Protein AF-A0A7S3I7F3-F1 (afdb_monomer)

Radius of gyration: 20.35 Å; Cα contacts (8 Å, |Δi|>4): 200; chains: 1; bounding box: 42×54×72 Å

Mean predicted aligned error: 8.27 Å

Foldseek 3Di:
DVCLVCLLVLLVVLLVCCLPPVCVLVSLVVLLVLQQDLSSLVSVLDVVSVLSLLVQLQDPPPVSNVSSLVSLCSNQVDDDVPSPVVLVSLLVCLVVLVVSLLVVLCVQQVVLVDDDDDDDDDPDDDDDPHGPVVSNLSSLVSLLSQCPDPDPSSVSSLLVLLADPVNLVSLVVQCVDPDPSSVVSSVSSVVSNVDPSYDPVSVVVCVVCVVVVCVSVVVVDPDPDPPPDPDD

pLDDT: mean 85.24, std 17.77, range [33.03, 98.19]

Secondary structure (DSSP, 8-state):
-HHHHHHHHHHHHHHHHTT-TTTHHHHHHHHHHHHHSHHHHGGG-SHHHHHHHHHHTT-S-HHHHHHHHHHHHHHHHS--TT-HHHHHHHHHHHHHHHHHHHHHHHHHHGGGG-------------S--S--HHHHHHHHHHHHHHHH--SHHHHHHHHHHTT-HHHHHHHHHHTTSS-HHHHHHHHHHHHGGGSTT--HHHHHHHHHTHHHHHHHHHTTS--PPPSTT---

Nearest PDB structures (foldseek):
  3sla-assembly5_E  TM=5.461E-01  e=3.812E-02  Homo sapiens
  1jdh-assembly1_A  TM=2.865E-01  e=9.832E-03  Homo sapiens
  3bct-assembly1_A  TM=2.767E-01  e=1.429E-02  Mus musculus
  3opb-assembly1_A  TM=4.607E-01  e=1.843E+00  Saccharomyces cerevisiae
  3opb-assembly1_B  TM=3.987E-01  e=1.678E+00  Saccharomyces cerevisiae

Organism: NCBI:txid182087

Structure (mmCIF, N/CA/C/O backbone):
data_AF-A0A7S3I7F3-F1
#
_entry.id   AF-A0A7S3I7F3-F1
#
loop_
_atom_site.group_PDB
_atom_site.id
_atom_site.type_symbol
_atom_site.label_atom_id
_atom_site.label_alt_id
_atom_site.label_comp_id
_atom_site.label_asym_id
_atom_site.label_entity_id
_atom_site.label_seq_id
_atom_site.pdbx_PDB_ins_code
_atom_site.Cartn_x
_atom_site.Cartn_y
_atom_site.Cartn_z
_atom_site.occupancy
_atom_site.B_iso_or_equiv
_atom_site.auth_seq_id
_atom_site.auth_comp_id
_atom_site.auth_asym_id
_atom_site.auth_atom_id
_atom_site.pdbx_PDB_model_num
ATOM 1 N N . MET A 1 1 ? 13.230 10.257 -26.733 1.00 52.16 1 MET A N 1
ATOM 2 C CA . MET A 1 1 ? 11.870 9.925 -27.216 1.00 52.16 1 MET A CA 1
ATOM 3 C C . MET A 1 1 ? 11.627 8.416 -27.199 1.00 52.16 1 MET A C 1
ATOM 5 O O . MET A 1 1 ? 10.740 8.001 -26.477 1.00 52.16 1 MET A O 1
ATOM 9 N N . VAL A 1 2 ? 12.496 7.595 -27.805 1.00 55.91 2 VAL A N 1
ATOM 10 C CA . VAL A 1 2 ? 12.373 6.114 -27.873 1.00 55.91 2 VAL A CA 1
ATOM 11 C C . VAL A 1 2 ? 12.127 5.398 -26.526 1.00 55.91 2 VAL A C 1
ATOM 13 O O . VAL A 1 2 ? 11.300 4.492 -26.455 1.00 55.91 2 VAL A O 1
ATOM 16 N N . VAL A 1 3 ? 12.794 5.820 -25.442 1.00 61.75 3 VAL A N 1
ATOM 17 C CA . VAL A 1 3 ? 12.651 5.189 -24.109 1.00 61.75 3 VAL A CA 1
ATOM 18 C C . VAL A 1 3 ? 11.285 5.469 -23.468 1.00 61.75 3 VAL A C 1
ATOM 20 O O . VAL A 1 3 ? 10.768 4.617 -22.757 1.00 61.75 3 VAL A O 1
ATOM 23 N N . ARG A 1 4 ? 10.653 6.620 -23.749 1.00 61.72 4 ARG A N 1
ATOM 24 C CA . ARG A 1 4 ? 9.302 6.920 -23.238 1.00 61.72 4 ARG A CA 1
ATOM 25 C C . ARG A 1 4 ? 8.239 6.069 -23.929 1.00 61.72 4 ARG A C 1
ATOM 27 O O . ARG A 1 4 ? 7.359 5.552 -23.255 1.00 61.72 4 ARG A O 1
ATOM 34 N N . ASP A 1 5 ? 8.357 5.889 -25.242 1.00 73.00 5 ASP A N 1
ATOM 35 C CA . ASP A 1 5 ? 7.358 5.155 -26.031 1.00 73.00 5 ASP A CA 1
ATOM 36 C C . ASP A 1 5 ? 7.438 3.639 -25.781 1.00 73.00 5 ASP A C 1
ATOM 38 O O . ASP A 1 5 ? 6.422 2.950 -25.760 1.00 73.00 5 ASP A O 1
ATOM 42 N N . SER A 1 6 ? 8.644 3.122 -25.514 1.00 86.19 6 SER A N 1
ATOM 43 C CA . SER A 1 6 ? 8.860 1.708 -25.163 1.00 86.19 6 SER A CA 1
ATOM 44 C C . SER A 1 6 ? 8.764 1.429 -23.659 1.00 86.19 6 SER A C 1
ATOM 46 O O . SER A 1 6 ? 8.626 0.271 -23.264 1.00 86.19 6 SER A O 1
ATOM 48 N N . GLY A 1 7 ? 8.823 2.463 -22.817 1.00 89.12 7 GLY A N 1
ATOM 49 C CA . GLY A 1 7 ? 8.895 2.359 -21.357 1.00 89.12 7 GLY A CA 1
ATOM 50 C C . GLY A 1 7 ? 7.817 1.475 -20.722 1.00 89.12 7 GLY A C 1
ATOM 51 O O . GLY A 1 7 ? 8.169 0.608 -19.926 1.00 89.12 7 GLY A O 1
ATOM 52 N N . PRO A 1 8 ? 6.532 1.584 -21.117 1.00 92.50 8 PRO A N 1
ATOM 53 C CA . PRO A 1 8 ? 5.482 0.688 -20.635 1.00 92.50 8 PRO A CA 1
ATOM 54 C C . PRO A 1 8 ? 5.805 -0.799 -20.856 1.00 92.50 8 PRO A C 1
ATOM 56 O O . PRO A 1 8 ? 5.656 -1.601 -19.940 1.00 92.50 8 PRO A O 1
ATOM 59 N N . SER A 1 9 ? 6.300 -1.157 -22.046 1.00 93.44 9 SER A N 1
ATOM 60 C CA . SER A 1 9 ? 6.674 -2.541 -22.375 1.00 93.44 9 SER A CA 1
ATOM 61 C C . SER A 1 9 ? 7.934 -3.010 -21.647 1.00 93.44 9 SER A C 1
ATOM 63 O O . SER A 1 9 ? 8.082 -4.200 -21.387 1.00 93.44 9 SER A O 1
ATOM 65 N N . ILE A 1 10 ? 8.844 -2.087 -21.319 1.00 93.94 10 ILE A N 1
ATOM 66 C CA . ILE A 1 10 ? 10.055 -2.388 -20.552 1.00 93.94 10 ILE A CA 1
ATOM 67 C C . ILE A 1 10 ? 9.679 -2.697 -19.104 1.00 93.94 10 ILE A C 1
ATOM 69 O O . ILE A 1 10 ? 10.127 -3.714 -18.592 1.00 93.94 10 ILE A O 1
ATOM 73 N N . ILE A 1 11 ? 8.814 -1.891 -18.477 1.00 94.81 11 ILE A N 1
ATOM 74 C CA . ILE A 1 11 ? 8.312 -2.181 -17.126 1.00 94.81 11 ILE A CA 1
ATOM 75 C C . ILE A 1 11 ? 7.590 -3.527 -17.098 1.00 94.81 11 ILE A C 1
ATOM 77 O O . ILE A 1 11 ? 7.875 -4.333 -16.224 1.00 94.81 11 ILE A O 1
ATOM 81 N N . ASP A 1 12 ? 6.709 -3.800 -18.066 1.00 95.00 12 ASP A N 1
ATOM 82 C CA . ASP A 1 12 ? 5.982 -5.076 -18.114 1.00 95.00 12 ASP A CA 1
ATOM 83 C C . ASP A 1 12 ? 6.949 -6.278 -18.223 1.00 95.00 12 ASP A C 1
ATOM 85 O O . ASP A 1 12 ? 6.744 -7.299 -17.570 1.00 95.00 12 ASP A O 1
ATOM 89 N N . LYS A 1 13 ? 8.040 -6.148 -18.995 1.00 93.81 13 LYS A N 1
ATOM 90 C CA . LYS A 1 13 ? 9.096 -7.174 -19.085 1.00 93.81 13 LYS A CA 1
ATOM 91 C C . LYS A 1 13 ? 9.887 -7.325 -17.788 1.00 93.81 13 LYS A C 1
ATOM 93 O O . LYS A 1 13 ? 10.107 -8.451 -17.365 1.00 93.81 13 LYS A O 1
ATOM 98 N N . LEU A 1 14 ? 10.300 -6.212 -17.180 1.00 95.06 14 LEU A N 1
ATOM 99 C CA . LEU A 1 14 ? 11.042 -6.205 -15.918 1.00 95.06 14 LEU A CA 1
ATOM 100 C C . LEU A 1 14 ? 10.210 -6.836 -14.796 1.00 95.06 14 LEU A C 1
ATOM 102 O O . LEU A 1 14 ? 10.695 -7.720 -14.106 1.00 95.06 14 LEU A O 1
ATOM 106 N N . LEU A 1 15 ? 8.931 -6.468 -14.673 1.00 94.94 15 LEU A N 1
ATOM 107 C CA . LEU A 1 15 ? 8.011 -7.079 -13.710 1.00 94.94 15 LEU A CA 1
ATOM 108 C C . LEU A 1 15 ? 7.876 -8.593 -13.924 1.00 94.94 15 LEU A C 1
ATOM 110 O O . LEU A 1 15 ? 7.908 -9.342 -12.957 1.00 94.94 15 LEU A O 1
ATOM 114 N N . GLY A 1 16 ? 7.796 -9.056 -15.177 1.00 92.19 16 GLY A N 1
ATOM 115 C CA . GLY A 1 16 ? 7.765 -10.490 -15.496 1.00 92.19 16 GLY A CA 1
ATOM 116 C C . GLY A 1 16 ? 9.070 -11.246 -15.206 1.00 92.19 16 GLY A C 1
ATOM 117 O O . GLY A 1 16 ? 9.070 -12.471 -15.230 1.00 92.19 16 GLY A O 1
ATOM 118 N N . GLN A 1 17 ? 10.173 -10.537 -14.953 1.00 92.00 17 GLN A N 1
ATOM 119 C CA . GLN A 1 17 ? 11.475 -11.105 -14.590 1.00 92.00 17 GLN A CA 1
ATOM 120 C C . GLN A 1 17 ? 11.797 -10.952 -13.099 1.00 92.00 17 GLN A C 1
ATOM 122 O O . GLN A 1 17 ? 12.778 -11.522 -12.639 1.00 92.00 17 GLN A O 1
ATOM 127 N N . TYR A 1 18 ? 10.994 -10.204 -12.339 1.00 91.25 18 TYR A N 1
ATOM 128 C CA . TYR A 1 18 ? 11.310 -9.842 -10.953 1.00 91.25 18 TYR A CA 1
ATOM 129 C C . TYR A 1 18 ? 11.338 -11.058 -10.016 1.00 91.25 18 TYR A C 1
ATOM 131 O O . TYR A 1 18 ? 12.126 -11.117 -9.080 1.00 91.25 18 TYR A O 1
ATOM 139 N N . GLU A 1 19 ? 10.529 -12.075 -10.299 1.00 86.19 19 GLU A N 1
ATOM 140 C CA . GLU A 1 19 ? 10.526 -13.320 -9.524 1.00 86.19 19 GLU A CA 1
ATOM 141 C C . GLU A 1 19 ? 11.727 -14.232 -9.842 1.00 86.19 19 GLU A C 1
ATOM 143 O O . GLU A 1 19 ? 11.906 -15.263 -9.193 1.00 86.19 19 GLU A O 1
ATOM 148 N N . ASN A 1 20 ? 12.578 -13.866 -10.812 1.00 85.75 20 ASN A N 1
ATOM 149 C CA . ASN A 1 20 ? 13.833 -14.566 -11.052 1.00 85.75 20 ASN A CA 1
ATOM 150 C C . ASN A 1 20 ? 14.871 -14.175 -9.990 1.00 85.75 20 ASN A C 1
ATOM 152 O O . ASN A 1 20 ? 15.354 -13.043 -9.964 1.00 85.75 20 ASN A O 1
ATOM 156 N N . HIS A 1 21 ? 15.243 -15.139 -9.146 1.00 69.38 21 HIS A N 1
ATOM 157 C CA . HIS A 1 21 ? 16.147 -14.947 -8.011 1.00 69.38 21 HIS A CA 1
ATOM 158 C C . HIS A 1 21 ? 17.456 -14.231 -8.368 1.00 69.38 21 HIS A C 1
ATOM 160 O O . HIS A 1 21 ? 17.882 -13.336 -7.641 1.00 69.38 21 HIS A O 1
ATOM 166 N N . ASP A 1 22 ? 18.079 -14.603 -9.486 1.00 79.81 22 ASP A N 1
ATOM 167 C CA . ASP A 1 22 ? 19.414 -14.108 -9.843 1.00 79.81 22 ASP A CA 1
ATOM 168 C C . ASP A 1 22 ? 19.402 -12.650 -10.329 1.00 79.81 22 ASP A C 1
ATOM 170 O O . ASP A 1 22 ? 20.430 -11.975 -10.293 1.00 79.81 22 ASP A O 1
ATOM 174 N N . ASP A 1 23 ? 18.229 -12.146 -10.723 1.00 83.25 23 ASP A N 1
ATOM 175 C CA . ASP A 1 23 ? 18.065 -10.825 -11.328 1.00 83.25 23 ASP A CA 1
ATOM 176 C C . ASP A 1 23 ? 17.249 -9.858 -10.458 1.00 83.25 23 ASP A C 1
ATOM 178 O O . ASP A 1 23 ? 17.191 -8.674 -10.781 1.00 83.25 23 ASP A O 1
ATOM 182 N N . ALA A 1 24 ? 16.621 -10.309 -9.365 1.00 89.31 24 ALA A N 1
ATOM 183 C CA . ALA A 1 24 ? 15.618 -9.527 -8.634 1.00 89.31 24 ALA A CA 1
ATOM 184 C C . ALA A 1 24 ? 16.118 -8.144 -8.184 1.00 89.31 24 ALA A C 1
ATOM 186 O O . ALA A 1 24 ? 15.443 -7.142 -8.412 1.00 89.31 24 ALA A O 1
ATOM 187 N N . HIS A 1 25 ? 17.332 -8.066 -7.629 1.00 91.69 25 HIS A N 1
ATOM 188 C CA . HIS A 1 25 ? 17.922 -6.788 -7.223 1.00 91.69 25 HIS A CA 1
ATOM 189 C C . HIS A 1 25 ? 18.170 -5.859 -8.420 1.00 91.69 25 HIS A C 1
ATOM 191 O O . HIS A 1 25 ? 17.802 -4.685 -8.394 1.00 91.69 25 HIS A O 1
ATOM 197 N N . PHE A 1 26 ? 18.739 -6.398 -9.503 1.00 93.12 26 PHE A N 1
ATOM 198 C CA . PHE A 1 26 ? 18.990 -5.646 -10.732 1.00 93.12 26 PHE A CA 1
ATOM 199 C C . PHE A 1 26 ? 17.675 -5.156 -11.349 1.00 93.12 26 PHE A C 1
ATOM 201 O O . PHE A 1 26 ? 17.535 -3.983 -11.677 1.00 93.12 26 PHE A O 1
ATOM 208 N N . VAL A 1 27 ? 16.667 -6.021 -11.452 1.00 94.44 27 VAL A N 1
ATOM 209 C CA . VAL A 1 27 ? 15.324 -5.662 -11.919 1.00 94.44 27 VAL A CA 1
ATOM 210 C C . VAL A 1 27 ? 14.736 -4.537 -11.063 1.00 94.44 27 VAL A C 1
ATOM 212 O O . VAL A 1 27 ? 14.246 -3.543 -11.610 1.00 94.44 27 VAL A O 1
ATOM 215 N N . GLY A 1 28 ? 14.843 -4.652 -9.739 1.00 95.94 28 GLY A N 1
ATOM 216 C CA . GLY A 1 28 ? 14.409 -3.642 -8.784 1.00 95.94 28 GLY A CA 1
ATOM 217 C C . GLY A 1 28 ? 15.056 -2.282 -8.993 1.00 95.94 28 GLY A C 1
ATOM 218 O O . GLY A 1 28 ? 14.352 -1.275 -9.082 1.00 95.94 28 GLY A O 1
ATOM 219 N N . GLU A 1 29 ? 16.378 -2.226 -9.159 1.00 95.38 29 GLU A N 1
ATOM 220 C CA . GLU A 1 29 ? 17.094 -0.975 -9.437 1.00 95.38 29 GLU A CA 1
ATOM 221 C C . GLU A 1 29 ? 16.562 -0.270 -10.692 1.00 95.38 29 GLU A C 1
ATOM 223 O O . GLU A 1 29 ? 16.308 0.941 -10.678 1.00 95.38 29 GLU A O 1
ATOM 228 N N . TYR A 1 30 ? 16.319 -1.019 -11.773 1.00 94.38 30 TYR A N 1
ATOM 229 C CA . TYR A 1 30 ? 15.761 -0.445 -12.999 1.00 94.38 30 TYR A CA 1
ATOM 230 C C . TYR A 1 30 ? 14.329 0.034 -12.782 1.00 94.38 30 TYR A C 1
ATOM 232 O O . TYR A 1 30 ? 13.979 1.138 -13.196 1.00 94.38 30 TYR A O 1
ATOM 240 N N . LEU A 1 31 ? 13.490 -0.744 -12.107 1.00 96.50 31 LEU A N 1
ATOM 241 C CA . LEU A 1 31 ? 12.117 -0.350 -11.800 1.00 96.50 31 LEU A CA 1
ATOM 242 C C . LEU A 1 31 ? 12.064 0.923 -10.933 1.00 96.50 31 LEU A C 1
ATOM 244 O O . LEU A 1 31 ? 11.295 1.844 -11.244 1.00 96.50 31 LEU A O 1
ATOM 248 N N . ARG A 1 32 ? 12.943 1.035 -9.929 1.00 96.50 32 ARG A N 1
ATOM 249 C CA . ARG A 1 32 ? 13.119 2.237 -9.095 1.00 96.50 32 ARG A CA 1
ATOM 250 C C . ARG A 1 32 ? 13.588 3.439 -9.913 1.00 96.50 32 ARG A C 1
ATOM 252 O O . ARG A 1 32 ? 13.041 4.531 -9.751 1.00 96.50 32 ARG A O 1
ATOM 259 N N . MET A 1 33 ? 14.495 3.250 -10.873 1.00 93.88 33 MET A N 1
ATOM 260 C CA . MET A 1 33 ? 14.892 4.304 -11.814 1.00 93.88 33 MET A CA 1
ATOM 261 C C . MET A 1 33 ? 13.678 4.851 -12.593 1.00 93.88 33 MET A C 1
ATOM 263 O O . MET A 1 33 ? 13.510 6.067 -12.714 1.00 93.88 33 MET A O 1
ATOM 267 N N . TYR A 1 34 ? 12.776 3.986 -13.074 1.00 93.56 34 TYR A N 1
ATOM 268 C CA . TYR A 1 34 ? 11.542 4.431 -13.743 1.00 93.56 34 TYR A CA 1
ATOM 269 C C . TYR A 1 34 ? 10.590 5.187 -12.802 1.00 93.56 34 TYR A C 1
ATOM 271 O O . TYR A 1 34 ? 9.851 6.056 -13.265 1.00 93.56 34 TYR A O 1
ATOM 279 N N . ALA A 1 35 ? 10.608 4.890 -11.501 1.00 92.81 35 ALA A N 1
ATOM 280 C CA . ALA A 1 35 ? 9.806 5.586 -10.494 1.00 92.81 35 ALA A CA 1
ATOM 281 C C . ALA A 1 35 ? 10.395 6.946 -10.064 1.00 92.81 35 ALA A C 1
ATOM 283 O O . ALA A 1 35 ? 9.652 7.826 -9.613 1.00 92.81 35 ALA A O 1
ATOM 284 N N . GLN A 1 36 ? 11.714 7.122 -10.198 1.00 89.31 36 GLN A N 1
ATOM 285 C CA . GLN A 1 36 ? 12.439 8.319 -9.766 1.00 89.31 36 GLN A CA 1
ATOM 286 C C . GLN A 1 36 ? 12.282 9.490 -10.740 1.00 89.31 36 GLN A C 1
ATOM 288 O O . GLN A 1 36 ? 12.142 10.639 -10.321 1.00 89.31 36 GLN A O 1
ATOM 293 N N . TYR A 1 37 ? 12.316 9.223 -12.046 1.00 87.31 37 TYR A N 1
ATOM 294 C CA . TYR A 1 37 ? 12.271 10.282 -13.051 1.00 87.31 37 TYR A CA 1
ATOM 295 C C . TYR A 1 37 ? 10.826 10.567 -13.482 1.00 87.31 37 TYR A C 1
ATOM 297 O O . TYR A 1 37 ? 10.206 9.690 -14.086 1.00 87.31 37 TYR A O 1
ATOM 305 N N . PRO A 1 38 ? 10.299 11.802 -13.323 1.00 84.81 38 PRO A N 1
ATOM 306 C CA . PRO A 1 38 ? 8.920 12.142 -13.717 1.00 84.81 38 PRO A CA 1
ATOM 307 C C . PRO A 1 38 ? 8.605 11.805 -15.181 1.00 84.81 38 PRO A C 1
ATOM 309 O O . PRO A 1 38 ? 7.495 11.438 -15.559 1.00 84.81 38 PRO A O 1
ATOM 312 N N . ALA A 1 39 ? 9.624 11.885 -16.040 1.00 85.25 39 ALA A N 1
ATOM 313 C CA . ALA A 1 39 ? 9.512 11.536 -17.444 1.00 85.25 39 ALA A CA 1
ATOM 314 C C . ALA A 1 39 ? 9.232 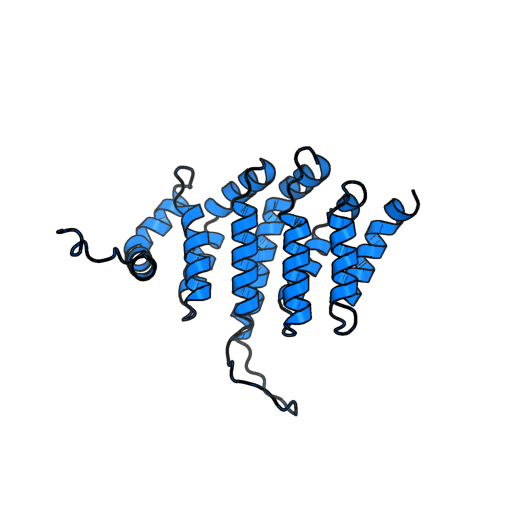10.052 -17.712 1.00 85.25 39 ALA A C 1
ATOM 316 O O . ALA A 1 39 ? 8.665 9.752 -18.762 1.00 85.25 39 ALA A O 1
ATOM 317 N N . LEU A 1 40 ? 9.668 9.167 -16.818 1.00 89.81 40 LEU A N 1
ATOM 318 C CA . LEU A 1 40 ? 9.516 7.719 -16.907 1.00 89.81 40 LEU A CA 1
ATOM 319 C C . LEU A 1 40 ? 8.380 7.216 -16.016 1.00 89.81 40 LEU A C 1
ATOM 321 O O . LEU A 1 40 ? 7.758 6.217 -16.368 1.00 89.81 40 LEU A O 1
ATOM 325 N N . LEU A 1 41 ? 8.040 7.947 -14.951 1.00 91.25 41 LEU A N 1
ATOM 326 C CA . LEU A 1 41 ? 6.977 7.597 -14.010 1.00 91.25 41 LEU A CA 1
ATOM 327 C C . LEU A 1 41 ? 5.635 7.342 -14.698 1.00 91.25 41 LEU A C 1
ATOM 329 O O . LEU A 1 41 ? 4.913 6.432 -14.314 1.00 91.25 41 LEU A O 1
ATOM 333 N N . LYS A 1 42 ? 5.320 8.062 -15.779 1.00 90.38 42 LYS A N 1
ATOM 334 C CA . LYS A 1 42 ? 4.101 7.821 -16.575 1.00 90.38 42 LYS A CA 1
ATOM 335 C C . LYS A 1 42 ? 3.979 6.385 -17.090 1.00 90.38 42 LYS A C 1
ATOM 337 O O . LYS A 1 42 ? 2.874 5.907 -17.325 1.00 90.38 42 LYS A O 1
ATOM 342 N N . CYS A 1 43 ? 5.099 5.682 -17.251 1.00 93.12 43 CYS A N 1
ATOM 343 C CA . CYS A 1 43 ? 5.107 4.275 -17.633 1.00 93.12 43 CYS A CA 1
ATOM 344 C C . CYS A 1 43 ? 4.526 3.380 -16.521 1.00 93.12 43 CYS A C 1
ATOM 346 O O . CYS A 1 43 ? 4.020 2.305 -16.824 1.00 93.12 43 CYS A O 1
ATOM 348 N N . TRP A 1 44 ? 4.522 3.826 -15.263 1.00 94.31 44 TRP A N 1
ATOM 349 C CA . TRP A 1 44 ? 3.892 3.141 -14.133 1.00 94.31 44 TRP A CA 1
ATOM 350 C C . TRP A 1 44 ? 2.386 3.381 -14.005 1.00 94.31 44 TRP A C 1
ATOM 352 O O . TRP A 1 44 ? 1.734 2.617 -13.299 1.00 94.31 44 TRP A O 1
ATOM 362 N N . CYS A 1 45 ? 1.813 4.381 -14.689 1.00 93.19 45 CYS A N 1
ATOM 363 C CA . CYS A 1 45 ? 0.399 4.773 -14.571 1.00 93.19 45 CYS A CA 1
ATOM 364 C C . CYS A 1 45 ? -0.569 3.774 -15.241 1.00 93.19 45 CYS A C 1
ATOM 366 O O . CYS A 1 45 ? -1.350 4.113 -16.128 1.00 93.19 45 CYS A O 1
ATOM 368 N N . LYS A 1 46 ? -0.506 2.508 -14.827 1.00 95.38 46 LYS A N 1
ATOM 369 C CA . LYS A 1 46 ? -1.422 1.423 -15.168 1.00 95.38 46 LYS A CA 1
ATOM 370 C C . LYS A 1 46 ? -1.564 0.559 -13.924 1.00 95.38 46 LYS A C 1
ATOM 372 O O . LYS A 1 46 ? -0.593 -0.068 -13.514 1.00 95.38 46 LYS A O 1
ATOM 377 N N . MET A 1 47 ? -2.774 0.481 -13.367 1.00 96.88 47 MET A N 1
ATOM 378 C CA . MET A 1 47 ? -3.013 -0.232 -12.104 1.00 96.88 47 MET A CA 1
ATOM 379 C C . MET A 1 47 ? -2.485 -1.673 -12.127 1.00 96.88 47 MET A C 1
ATOM 381 O O . MET A 1 47 ? -1.868 -2.100 -11.163 1.00 96.88 47 MET A O 1
ATOM 385 N N . GLY A 1 48 ? -2.608 -2.375 -13.260 1.00 97.50 48 GLY A N 1
ATOM 386 C CA . GLY A 1 48 ? -2.076 -3.734 -13.409 1.00 97.50 48 GLY A CA 1
ATOM 387 C C . GLY A 1 48 ? -0.576 -3.868 -13.107 1.00 97.50 48 GLY A C 1
ATOM 388 O O . GLY A 1 48 ? -0.173 -4.878 -12.558 1.00 97.50 48 GLY A O 1
ATOM 389 N N . ARG A 1 49 ? 0.247 -2.845 -13.382 1.00 96.88 49 ARG A N 1
ATOM 390 C CA . ARG A 1 49 ? 1.688 -2.864 -13.054 1.00 96.88 49 ARG A CA 1
ATOM 391 C C . ARG A 1 49 ? 1.936 -2.747 -11.559 1.00 96.88 49 ARG A C 1
ATOM 393 O O . ARG A 1 49 ? 2.809 -3.419 -11.027 1.00 96.88 49 ARG A O 1
ATOM 400 N N . ILE A 1 50 ? 1.152 -1.897 -10.900 1.00 97.69 50 ILE A N 1
ATOM 401 C CA . ILE A 1 50 ? 1.197 -1.729 -9.448 1.00 97.69 50 ILE A CA 1
ATOM 402 C C . ILE A 1 50 ? 0.759 -3.026 -8.767 1.00 97.69 50 ILE A C 1
ATOM 404 O O . ILE A 1 50 ? 1.420 -3.481 -7.846 1.00 97.69 50 ILE A O 1
ATOM 408 N N . GLN A 1 51 ? -0.313 -3.647 -9.264 1.00 98.00 51 GLN A N 1
ATOM 409 C CA . GLN A 1 51 ? -0.806 -4.934 -8.773 1.00 98.00 51 GLN A CA 1
ATOM 410 C C . GLN A 1 51 ? 0.247 -6.031 -8.919 1.00 98.00 51 GLN A C 1
ATOM 412 O O . GLN A 1 51 ? 0.499 -6.751 -7.961 1.00 98.00 51 GLN A O 1
ATOM 417 N N . THR A 1 52 ? 0.904 -6.127 -10.081 1.00 97.38 52 THR A N 1
ATOM 418 C CA . THR A 1 52 ? 2.002 -7.080 -10.273 1.00 97.38 52 THR A CA 1
ATOM 419 C C . THR A 1 52 ? 3.138 -6.823 -9.288 1.00 97.38 52 THR A C 1
ATOM 421 O O . THR A 1 52 ? 3.556 -7.761 -8.628 1.00 97.38 52 THR A O 1
ATOM 424 N N . LEU A 1 53 ? 3.593 -5.574 -9.127 1.00 97.88 53 LEU A N 1
ATOM 425 C CA . LEU A 1 53 ? 4.650 -5.241 -8.166 1.00 97.88 53 LEU A CA 1
ATOM 426 C C . LEU A 1 53 ? 4.270 -5.617 -6.725 1.00 97.88 53 LEU A C 1
ATOM 428 O O . LEU A 1 53 ? 5.073 -6.227 -6.029 1.00 97.88 53 LEU A O 1
ATOM 432 N N . LEU A 1 54 ? 3.053 -5.282 -6.288 1.00 97.81 54 LEU A N 1
ATOM 433 C CA . LEU A 1 54 ? 2.577 -5.622 -4.946 1.00 97.81 54 LEU A CA 1
ATOM 434 C C . LEU A 1 54 ? 2.475 -7.139 -4.745 1.00 97.81 54 LEU A C 1
ATOM 436 O O . LEU A 1 54 ? 2.801 -7.623 -3.669 1.00 97.81 54 LEU A O 1
ATOM 440 N N . ARG A 1 55 ? 2.090 -7.902 -5.776 1.00 96.81 55 ARG A N 1
ATOM 441 C CA . ARG A 1 55 ? 2.028 -9.369 -5.708 1.00 96.81 55 ARG A CA 1
ATOM 442 C C . ARG A 1 55 ? 3.410 -10.009 -5.538 1.00 96.81 55 ARG A C 1
ATOM 444 O O . ARG A 1 55 ? 3.510 -11.022 -4.861 1.00 96.81 55 ARG A O 1
ATOM 451 N N . VAL A 1 56 ? 4.478 -9.398 -6.063 1.00 96.44 56 VAL A N 1
ATOM 452 C CA . VAL A 1 56 ? 5.859 -9.886 -5.853 1.00 96.44 56 VAL A CA 1
ATOM 453 C C . VAL A 1 56 ? 6.251 -9.861 -4.364 1.00 96.44 56 VAL A C 1
ATOM 455 O O . VAL A 1 56 ? 7.078 -10.662 -3.940 1.00 96.44 56 VAL A O 1
ATOM 458 N N . ILE A 1 57 ? 5.622 -9.019 -3.532 1.00 96.69 57 ILE A N 1
ATOM 459 C CA . ILE A 1 57 ? 5.855 -8.996 -2.073 1.00 96.69 57 ILE A CA 1
ATOM 460 C C . ILE A 1 57 ? 5.405 -10.308 -1.403 1.00 96.69 57 ILE A C 1
ATOM 462 O O . ILE A 1 57 ? 5.932 -10.671 -0.357 1.00 96.69 57 ILE A O 1
ATOM 466 N N . LEU A 1 58 ? 4.486 -11.068 -2.003 1.00 94.38 58 LEU A N 1
ATOM 467 C CA . LEU A 1 58 ? 4.059 -12.368 -1.469 1.00 94.38 58 LEU A CA 1
ATOM 468 C C . LEU A 1 58 ? 5.098 -13.475 -1.719 1.00 94.38 58 LEU A C 1
ATOM 470 O O . LEU A 1 58 ? 4.930 -14.592 -1.235 1.00 94.38 58 LEU A O 1
ATOM 474 N N . ASN A 1 59 ? 6.174 -13.195 -2.462 1.00 92.75 59 ASN A N 1
ATOM 475 C CA . ASN A 1 59 ? 7.215 -14.176 -2.740 1.00 92.75 59 ASN A CA 1
ATOM 476 C C . ASN A 1 59 ? 7.894 -14.642 -1.437 1.00 92.75 59 ASN A C 1
ATOM 478 O O . ASN A 1 59 ? 8.308 -13.827 -0.618 1.00 92.75 59 ASN A O 1
ATOM 482 N N . PHE A 1 60 ? 8.043 -15.956 -1.253 1.00 90.50 60 PHE A N 1
ATOM 483 C CA . PHE A 1 60 ? 8.697 -16.531 -0.068 1.00 90.50 60 PHE A CA 1
ATOM 484 C C . PHE A 1 60 ? 10.218 -16.318 -0.042 1.00 90.50 60 PHE A C 1
ATOM 486 O O . PHE A 1 60 ? 10.864 -16.508 0.988 1.00 90.50 60 PHE A O 1
ATOM 493 N N . ASN A 1 61 ? 10.830 -15.933 -1.165 1.00 91.38 61 ASN A N 1
ATOM 494 C CA . ASN A 1 61 ? 12.232 -15.560 -1.179 1.00 91.38 61 ASN A CA 1
ATOM 495 C C . ASN A 1 61 ? 12.409 -14.152 -0.599 1.00 91.38 61 ASN A C 1
ATOM 497 O O . ASN A 1 61 ? 12.075 -13.156 -1.244 1.00 91.38 61 ASN A O 1
ATOM 501 N N . PH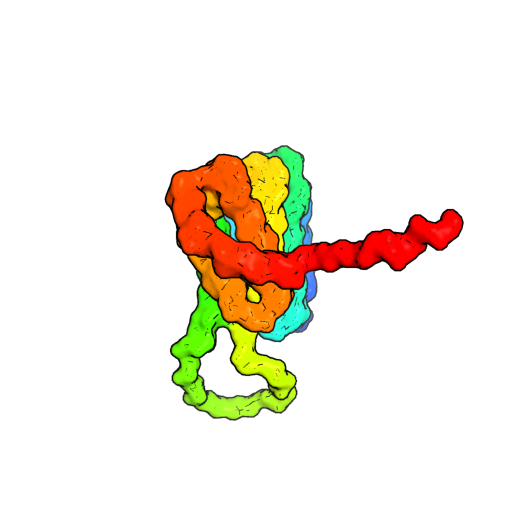E A 1 62 ? 13.021 -14.083 0.583 1.00 89.75 62 PHE A N 1
ATOM 502 C CA . PHE A 1 62 ? 13.243 -12.834 1.311 1.00 89.75 62 PHE A CA 1
ATOM 503 C C . PHE A 1 62 ? 13.936 -11.741 0.480 1.00 89.75 62 PHE A C 1
ATOM 505 O O . PHE A 1 62 ? 13.564 -10.576 0.581 1.00 89.75 62 PHE A O 1
ATOM 512 N N . ASN A 1 63 ? 14.911 -12.084 -0.371 1.00 90.94 63 ASN A N 1
ATOM 513 C CA . ASN A 1 63 ? 15.617 -11.081 -1.176 1.00 90.94 63 ASN A CA 1
ATOM 514 C C . ASN A 1 63 ? 14.694 -10.456 -2.231 1.00 90.94 63 ASN A C 1
ATOM 516 O O . ASN A 1 63 ? 14.716 -9.243 -2.426 1.00 90.94 63 ASN A O 1
ATOM 520 N N . ILE A 1 64 ? 13.864 -11.277 -2.883 1.00 94.25 64 ILE A N 1
ATOM 521 C CA . ILE A 1 64 ? 12.877 -10.817 -3.871 1.00 94.25 64 ILE A CA 1
ATOM 522 C C . ILE A 1 64 ? 11.820 -9.955 -3.179 1.00 94.25 64 ILE A C 1
ATOM 524 O O . ILE A 1 64 ? 11.539 -8.837 -3.607 1.00 94.25 64 ILE A O 1
ATOM 528 N N . GLN A 1 65 ? 11.272 -10.464 -2.079 1.00 94.06 65 GLN A N 1
ATOM 529 C CA . GLN A 1 65 ? 10.250 -9.797 -1.288 1.00 94.06 65 GLN A CA 1
ATOM 530 C C . GLN A 1 65 ? 10.730 -8.448 -0.746 1.00 94.06 65 GLN A C 1
ATOM 532 O O . GLN A 1 65 ? 10.061 -7.432 -0.937 1.00 94.06 65 GLN A O 1
ATOM 537 N N . SER A 1 66 ? 11.901 -8.411 -0.106 1.00 93.62 66 SER A N 1
ATOM 538 C CA . SER A 1 66 ? 12.456 -7.186 0.471 1.00 93.62 66 SER A CA 1
ATOM 539 C C . SER A 1 66 ? 12.751 -6.136 -0.601 1.00 93.62 66 SER A C 1
ATOM 541 O O . SER A 1 66 ? 12.482 -4.954 -0.379 1.00 93.62 66 SER A O 1
ATOM 543 N N . ASP A 1 67 ? 13.273 -6.536 -1.763 1.00 96.69 67 ASP A N 1
ATOM 544 C CA . ASP A 1 67 ? 13.543 -5.602 -2.858 1.00 96.69 67 ASP A CA 1
ATOM 545 C C . ASP A 1 67 ? 12.232 -5.091 -3.499 1.00 96.69 67 ASP A C 1
ATOM 547 O O . ASP A 1 67 ? 12.113 -3.903 -3.810 1.00 96.69 67 ASP A O 1
ATOM 551 N N . ALA A 1 68 ? 11.196 -5.931 -3.609 1.00 97.38 68 ALA A N 1
ATOM 552 C CA . ALA A 1 68 ? 9.870 -5.517 -4.077 1.00 97.38 68 ALA A CA 1
ATOM 553 C C . ALA A 1 68 ? 9.178 -4.531 -3.118 1.00 97.38 68 ALA A C 1
ATOM 555 O O . ALA A 1 68 ? 8.552 -3.562 -3.571 1.00 97.38 68 ALA A O 1
ATOM 556 N N . VAL A 1 69 ? 9.328 -4.726 -1.801 1.00 97.50 69 VAL A N 1
ATOM 557 C CA . VAL A 1 69 ? 8.894 -3.755 -0.783 1.00 97.50 69 VAL A CA 1
ATOM 558 C C . VAL A 1 69 ? 9.610 -2.424 -1.003 1.00 97.50 69 VAL A C 1
ATOM 560 O O . VAL A 1 69 ? 8.950 -1.390 -1.118 1.00 97.50 69 VAL A O 1
ATOM 563 N N . GLU A 1 70 ? 10.937 -2.433 -1.150 1.00 96.69 70 GLU A N 1
ATOM 564 C CA . GLU A 1 70 ? 11.709 -1.215 -1.409 1.00 96.69 70 GLU A CA 1
ATOM 565 C C . GLU A 1 70 ? 11.248 -0.517 -2.699 1.00 96.69 70 GLU A C 1
ATOM 567 O O . GLU A 1 70 ? 10.961 0.682 -2.695 1.00 96.69 70 GLU A O 1
ATOM 572 N N . THR A 1 71 ? 11.079 -1.251 -3.798 1.00 97.69 71 THR A N 1
ATOM 573 C CA . THR A 1 71 ? 10.578 -0.689 -5.063 1.00 97.69 71 THR A CA 1
ATOM 574 C C . THR A 1 71 ? 9.191 -0.077 -4.915 1.00 97.69 71 THR A C 1
ATOM 576 O O . THR A 1 71 ? 8.929 0.997 -5.466 1.00 97.69 71 THR A O 1
ATOM 579 N N . THR A 1 72 ? 8.314 -0.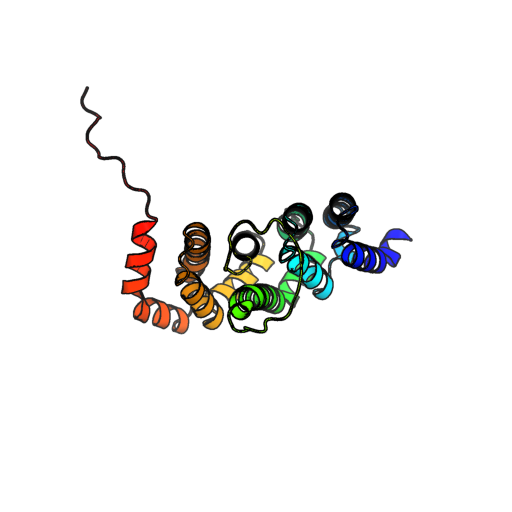698 -4.128 1.00 97.88 72 THR A N 1
ATOM 580 C CA . THR A 1 72 ? 6.984 -0.156 -3.826 1.00 97.88 72 THR A CA 1
ATOM 581 C C . THR A 1 72 ? 7.076 1.141 -3.025 1.00 97.88 72 THR A C 1
ATOM 583 O O . THR A 1 72 ? 6.361 2.100 -3.334 1.00 97.88 72 THR A O 1
ATOM 586 N N . ILE A 1 73 ? 7.991 1.222 -2.054 1.00 95.88 73 ILE A N 1
ATOM 587 C CA . ILE A 1 73 ? 8.263 2.452 -1.296 1.00 95.88 73 ILE A CA 1
ATOM 588 C C . ILE A 1 73 ? 8.717 3.565 -2.244 1.00 95.88 73 ILE A C 1
ATOM 590 O O . ILE A 1 73 ? 8.143 4.653 -2.229 1.00 95.88 73 ILE A O 1
ATOM 594 N N . TYR A 1 74 ? 9.682 3.306 -3.126 1.00 94.56 74 TYR A N 1
ATOM 595 C CA . TYR A 1 74 ? 10.115 4.294 -4.122 1.00 94.56 74 TYR A CA 1
ATOM 596 C C . TYR A 1 74 ? 8.968 4.725 -5.047 1.00 94.56 74 TYR A C 1
ATOM 598 O O . TYR A 1 74 ? 8.815 5.903 -5.385 1.00 94.56 74 TYR A O 1
ATOM 606 N N . LEU A 1 75 ? 8.110 3.796 -5.457 1.00 95.94 75 LEU A N 1
ATOM 607 C CA . LEU A 1 75 ? 7.013 4.118 -6.356 1.00 95.94 75 LEU A CA 1
ATOM 608 C C . LEU A 1 75 ? 5.923 4.954 -5.677 1.00 95.94 75 LEU A C 1
ATOM 610 O O . LEU A 1 75 ? 5.516 5.981 -6.215 1.00 95.94 75 LEU A O 1
ATOM 614 N N . LEU A 1 76 ? 5.471 4.573 -4.486 1.00 93.94 76 LEU A N 1
ATOM 615 C CA . LEU A 1 76 ? 4.309 5.193 -3.841 1.00 93.94 76 LEU A CA 1
ATOM 616 C C . LEU A 1 76 ? 4.687 6.300 -2.842 1.00 93.94 76 LEU A C 1
ATOM 618 O O . LEU A 1 76 ? 3.969 7.298 -2.704 1.00 93.94 76 LEU A O 1
ATOM 622 N N . MET A 1 77 ? 5.836 6.177 -2.175 1.00 91.69 77 MET A N 1
ATOM 623 C CA . MET A 1 77 ? 6.197 7.020 -1.029 1.00 91.69 77 MET A CA 1
ATOM 624 C C . MET A 1 77 ? 7.092 8.201 -1.378 1.00 91.69 77 MET A C 1
ATOM 626 O O . MET A 1 77 ? 7.017 9.202 -0.668 1.00 91.69 77 MET A O 1
ATOM 630 N N . THR A 1 78 ? 7.819 8.181 -2.497 1.00 91.19 78 THR A N 1
ATOM 631 C CA . THR A 1 78 ? 8.586 9.357 -2.938 1.00 91.19 78 THR A CA 1
ATOM 632 C C . THR A 1 78 ? 7.688 10.593 -3.079 1.00 91.19 78 THR A C 1
ATOM 634 O O . THR A 1 78 ? 6.583 10.536 -3.637 1.00 91.19 78 THR A O 1
ATOM 637 N N . GLU A 1 79 ? 8.148 11.718 -2.529 1.00 87.00 79 GLU A N 1
ATOM 638 C CA . GLU A 1 79 ? 7.464 13.006 -2.624 1.00 87.00 79 GLU A CA 1
ATOM 639 C C . GLU A 1 79 ? 7.529 13.537 -4.055 1.00 87.00 79 GLU A C 1
ATOM 641 O O . GLU A 1 79 ? 8.592 13.611 -4.671 1.00 87.00 79 GLU A O 1
ATOM 646 N N . ARG A 1 80 ? 6.365 13.894 -4.602 1.00 85.44 80 ARG A N 1
ATOM 647 C CA . ARG A 1 80 ? 6.217 14.348 -5.991 1.00 85.44 80 ARG A CA 1
ATOM 648 C C . ARG A 1 80 ? 5.345 15.590 -6.045 1.00 85.44 80 ARG A C 1
ATOM 650 O O . ARG A 1 80 ? 4.336 15.634 -6.750 1.00 85.44 80 ARG A O 1
ATOM 657 N N . ALA A 1 81 ? 5.734 16.600 -5.268 1.00 73.50 81 ALA A N 1
ATOM 658 C CA . ALA A 1 81 ? 5.092 17.902 -5.303 1.00 73.50 81 ALA A CA 1
ATOM 659 C C . ALA A 1 81 ? 5.104 18.397 -6.759 1.00 73.50 81 ALA A C 1
ATOM 661 O O . ALA A 1 81 ? 6.172 18.601 -7.334 1.00 73.50 81 ALA A O 1
ATOM 662 N N . ASN A 1 82 ? 3.917 18.563 -7.349 1.00 80.94 82 ASN A N 1
ATOM 663 C CA . ASN A 1 82 ? 3.654 19.014 -8.726 1.00 80.94 82 ASN A CA 1
ATOM 664 C C . ASN A 1 82 ? 3.542 17.945 -9.834 1.00 80.94 82 ASN A C 1
ATOM 666 O O . ASN A 1 82 ? 3.325 18.330 -10.985 1.00 80.94 82 ASN A O 1
ATOM 670 N N . ASP A 1 83 ? 3.607 16.639 -9.547 1.00 88.81 83 ASP A N 1
ATOM 671 C CA . ASP A 1 83 ? 3.286 15.626 -10.569 1.00 88.81 83 ASP A CA 1
ATOM 672 C C . ASP A 1 83 ? 1.766 15.404 -10.669 1.00 88.81 83 ASP A C 1
ATOM 674 O O . ASP A 1 83 ? 1.173 14.572 -9.977 1.00 88.81 83 ASP A O 1
ATOM 678 N N . ILE A 1 84 ? 1.121 16.210 -11.517 1.00 90.44 84 ILE A N 1
ATOM 679 C CA . ILE A 1 84 ? -0.336 16.192 -11.717 1.00 90.44 84 ILE A CA 1
ATOM 680 C C . ILE A 1 84 ? -0.799 14.858 -12.311 1.00 90.44 84 ILE A C 1
ATOM 682 O O . ILE A 1 84 ? -1.849 14.353 -11.921 1.00 90.44 84 ILE A O 1
ATOM 686 N N . ASP A 1 85 ? -0.029 14.274 -13.230 1.00 91.56 85 ASP A N 1
ATOM 687 C CA . ASP A 1 85 ? -0.415 13.031 -13.901 1.00 91.56 85 ASP A CA 1
ATOM 688 C C . ASP A 1 85 ? -0.404 11.855 -12.920 1.00 91.56 85 ASP A C 1
ATOM 690 O O . ASP A 1 85 ? -1.333 11.046 -12.909 1.00 91.56 85 ASP A O 1
ATOM 694 N N . TRP A 1 86 ? 0.604 11.794 -12.046 1.00 93.62 86 TRP A N 1
ATOM 695 C CA . TRP A 1 86 ? 0.641 10.828 -10.953 1.00 93.62 86 TRP A CA 1
ATOM 696 C C . TRP A 1 86 ? -0.504 11.048 -9.959 1.00 93.62 86 TRP A C 1
ATOM 698 O O . TRP A 1 86 ? -1.205 10.103 -9.603 1.00 93.62 86 TRP A O 1
ATOM 708 N N . ALA A 1 87 ? -0.745 12.294 -9.540 1.00 94.06 87 ALA A N 1
ATOM 709 C CA . ALA A 1 87 ? -1.829 12.605 -8.611 1.00 94.06 87 ALA A CA 1
ATOM 710 C C . ALA A 1 87 ? -3.211 12.222 -9.173 1.00 94.06 87 ALA A C 1
ATOM 712 O O . ALA A 1 87 ? -4.023 11.649 -8.443 1.00 94.06 87 ALA A O 1
ATOM 713 N N . ASN A 1 88 ? -3.456 12.485 -10.461 1.00 95.25 88 ASN A N 1
ATOM 714 C CA . ASN A 1 88 ? -4.681 12.087 -11.155 1.00 95.25 88 ASN A CA 1
ATOM 715 C C . ASN A 1 88 ? -4.805 10.565 -11.232 1.00 95.25 88 ASN A C 1
ATOM 717 O O . ASN A 1 88 ? -5.857 10.028 -10.898 1.00 95.25 88 ASN A O 1
ATOM 721 N N . PHE A 1 89 ? -3.723 9.862 -11.582 1.00 96.25 89 PHE A N 1
ATOM 722 C CA . PHE A 1 89 ? -3.712 8.400 -11.612 1.00 96.25 89 PHE A CA 1
ATOM 723 C C . PHE A 1 89 ? -4.093 7.789 -10.252 1.00 96.25 89 PHE A C 1
ATOM 725 O O . PHE A 1 89 ? -4.928 6.881 -10.207 1.00 96.25 89 PHE A O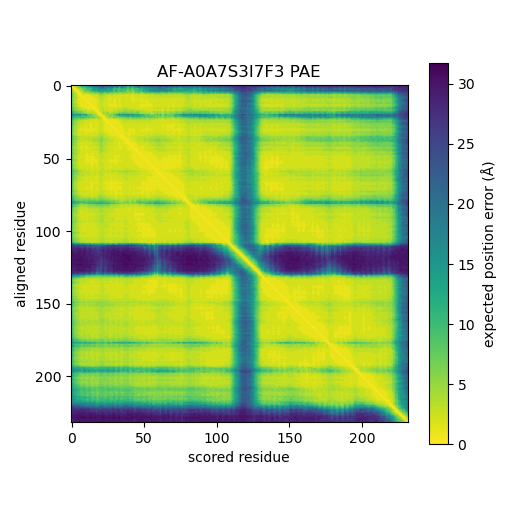 1
ATOM 732 N N . ILE A 1 90 ? -3.533 8.305 -9.149 1.00 96.19 90 ILE A N 1
ATOM 733 C CA . ILE A 1 90 ? -3.881 7.870 -7.787 1.00 96.19 90 ILE A CA 1
ATOM 734 C C . ILE A 1 90 ? -5.352 8.164 -7.472 1.00 96.19 90 ILE A C 1
ATOM 736 O O . ILE A 1 90 ? -6.050 7.288 -6.967 1.00 96.19 90 ILE A O 1
ATOM 740 N N . GLU A 1 91 ? -5.843 9.367 -7.779 1.00 96.25 91 GLU A N 1
ATOM 741 C CA . GLU A 1 91 ? -7.229 9.761 -7.497 1.00 96.25 91 GLU A CA 1
ATOM 742 C C . GLU A 1 91 ? -8.245 8.897 -8.263 1.00 96.25 91 GLU A C 1
ATOM 744 O O . GLU A 1 91 ? -9.220 8.424 -7.677 1.00 96.25 91 GLU A O 1
ATOM 749 N N . GLU A 1 92 ? -7.997 8.646 -9.550 1.00 97.62 92 GLU A N 1
ATOM 750 C CA . GLU A 1 92 ? -8.851 7.830 -10.421 1.00 97.62 92 GLU A CA 1
ATOM 751 C C . GLU A 1 92 ? -8.878 6.354 -10.005 1.00 97.62 92 GLU A C 1
ATOM 753 O O . GLU A 1 92 ? -9.892 5.677 -10.175 1.00 97.62 92 GLU A O 1
ATOM 758 N N . ASN A 1 93 ? -7.779 5.846 -9.435 1.00 98.06 93 ASN A N 1
ATOM 759 C CA . ASN A 1 93 ? -7.637 4.436 -9.068 1.00 98.06 93 ASN A CA 1
ATOM 760 C C . ASN A 1 93 ? -7.727 4.183 -7.559 1.00 98.06 93 ASN A C 1
ATOM 762 O O . ASN A 1 93 ? -7.515 3.049 -7.136 1.00 98.06 93 ASN A O 1
ATOM 766 N N . LYS A 1 94 ? -8.066 5.182 -6.733 1.00 96.62 94 LYS A N 1
ATOM 767 C CA . LYS A 1 94 ? -8.007 5.069 -5.263 1.00 96.62 94 LYS A CA 1
ATOM 768 C C . LYS A 1 94 ? -8.770 3.873 -4.692 1.00 96.62 94 LYS A C 1
ATOM 770 O O . LYS A 1 94 ? -8.281 3.218 -3.780 1.00 96.62 94 LYS A O 1
ATOM 775 N N . VAL A 1 95 ? -9.933 3.558 -5.263 1.00 97.56 95 VAL A N 1
ATOM 776 C CA . VAL A 1 95 ? -10.734 2.387 -4.875 1.00 97.56 95 VAL A CA 1
ATOM 777 C C . VAL A 1 95 ? -9.989 1.096 -5.207 1.00 97.56 95 VAL A C 1
ATOM 779 O O . VAL A 1 95 ? -9.844 0.241 -4.344 1.00 97.56 95 VAL A O 1
ATOM 782 N N . ARG A 1 96 ? -9.424 0.998 -6.415 1.00 97.81 96 ARG A N 1
ATOM 783 C CA . ARG A 1 96 ? -8.681 -0.185 -6.872 1.00 97.81 96 ARG A CA 1
ATOM 784 C C . ARG A 1 96 ? -7.390 -0.399 -6.088 1.00 97.81 96 ARG A C 1
ATOM 786 O O . ARG A 1 96 ? -7.008 -1.542 -5.876 1.00 97.81 96 ARG A O 1
ATOM 793 N N . PHE A 1 97 ? -6.722 0.673 -5.656 1.00 97.69 97 PHE A N 1
ATOM 794 C CA . PHE A 1 97 ? -5.586 0.586 -4.733 1.00 97.69 97 PHE A CA 1
ATOM 795 C C . PHE A 1 97 ? -5.998 -0.101 -3.436 1.00 97.69 97 PHE A C 1
ATOM 797 O O . PHE A 1 97 ? -5.386 -1.091 -3.051 1.00 97.69 97 PHE A O 1
ATOM 804 N N . ILE A 1 98 ? -7.061 0.396 -2.805 1.00 97.62 98 ILE A N 1
ATOM 805 C CA . ILE A 1 98 ? -7.599 -0.178 -1.573 1.00 97.62 98 ILE A CA 1
ATOM 806 C C . ILE A 1 98 ? -8.003 -1.643 -1.758 1.00 97.62 98 ILE A C 1
ATOM 808 O O . ILE A 1 98 ? -7.569 -2.485 -0.982 1.00 97.62 98 ILE A O 1
ATOM 812 N N . GLU A 1 99 ? -8.769 -1.949 -2.804 1.00 97.38 99 GLU A N 1
ATOM 813 C CA . GLU A 1 99 ? -9.197 -3.318 -3.111 1.00 97.38 99 GLU A CA 1
ATOM 814 C C . GLU A 1 99 ? -8.011 -4.249 -3.367 1.00 97.38 99 GLU A C 1
ATOM 816 O O . GLU A 1 99 ? -8.059 -5.401 -2.962 1.00 97.38 99 GLU A O 1
ATOM 821 N N . THR A 1 100 ? -6.937 -3.756 -3.993 1.00 98.19 100 THR A N 1
ATOM 822 C CA . THR A 1 100 ? -5.726 -4.555 -4.231 1.00 98.19 100 THR A CA 1
ATOM 823 C C . THR A 1 100 ? -5.055 -4.942 -2.917 1.00 98.19 100 THR A C 1
ATOM 825 O O . THR A 1 100 ? -4.706 -6.101 -2.751 1.00 98.19 100 THR A O 1
ATOM 828 N N . PHE A 1 101 ? -4.889 -4.009 -1.973 1.00 97.94 101 PHE A N 1
ATOM 829 C CA . PHE A 1 101 ? -4.336 -4.350 -0.656 1.00 97.94 101 PHE A CA 1
ATOM 830 C C . PHE A 1 101 ? -5.230 -5.349 0.080 1.00 97.94 101 PHE A C 1
ATOM 832 O O . PHE A 1 101 ? -4.725 -6.358 0.553 1.00 97.94 101 PHE A O 1
ATOM 839 N N . SER A 1 102 ? -6.547 -5.114 0.106 1.00 96.50 102 SER A N 1
ATOM 840 C CA . SER A 1 102 ? -7.493 -6.035 0.743 1.00 96.50 102 SER A CA 1
ATOM 841 C C . SER A 1 102 ? -7.441 -7.438 0.139 1.00 96.50 102 SER A C 1
ATOM 843 O O . SER A 1 102 ? -7.390 -8.397 0.893 1.00 96.50 102 SER A O 1
ATOM 845 N N . GLN A 1 103 ? -7.386 -7.558 -1.191 1.00 96.69 103 GLN A N 1
ATOM 846 C CA . GLN A 1 103 ? -7.249 -8.849 -1.871 1.00 96.69 103 GLN A CA 1
ATOM 847 C C . GLN A 1 103 ? -5.947 -9.556 -1.505 1.00 96.69 103 GLN A C 1
ATOM 849 O O . GLN A 1 103 ? -5.956 -10.758 -1.295 1.00 96.69 103 GLN A O 1
ATOM 854 N N . LEU A 1 104 ? -4.832 -8.827 -1.419 1.00 96.62 104 LEU A N 1
ATOM 855 C CA . LEU A 1 104 ? -3.550 -9.423 -1.046 1.00 96.62 104 LEU A CA 1
ATOM 856 C C . LEU A 1 104 ? -3.519 -9.869 0.419 1.00 96.62 104 LEU A C 1
ATOM 858 O O . LEU A 1 104 ? -2.826 -10.831 0.723 1.00 96.62 104 LEU A O 1
ATOM 862 N N . TYR A 1 105 ? -4.253 -9.200 1.315 1.00 95.25 105 TYR A N 1
ATOM 863 C CA . TYR A 1 105 ? -4.428 -9.688 2.684 1.00 95.25 105 TYR A CA 1
ATOM 864 C C . TYR A 1 105 ? -5.179 -11.013 2.683 1.00 95.25 105 TYR A C 1
ATOM 866 O O . TYR A 1 105 ? -4.665 -11.979 3.235 1.00 95.25 105 TYR A O 1
ATOM 874 N N . ASP A 1 106 ? -6.318 -11.060 1.986 1.00 92.94 106 ASP A N 1
ATOM 875 C CA . ASP A 1 106 ? -7.138 -12.265 1.873 1.00 92.94 106 ASP A CA 1
ATOM 876 C C . ASP A 1 106 ? -6.343 -13.416 1.226 1.00 92.94 106 ASP A C 1
ATOM 878 O O . ASP A 1 106 ? -6.369 -14.523 1.738 1.00 92.94 106 ASP A O 1
ATOM 882 N N . GLU A 1 107 ? -5.551 -13.163 0.171 1.00 92.75 107 GLU A N 1
ATOM 883 C CA . GLU A 1 107 ? -4.681 -14.180 -0.455 1.00 92.75 107 GLU A CA 1
ATOM 884 C C . GLU A 1 107 ? -3.670 -14.785 0.536 1.00 92.75 107 GLU A C 1
ATOM 886 O O . GLU A 1 107 ? -3.364 -15.966 0.435 1.00 92.75 107 GLU A O 1
ATOM 891 N N . ILE A 1 108 ? -3.154 -14.006 1.494 1.00 91.12 108 ILE A N 1
ATOM 892 C CA . ILE A 1 108 ? -2.196 -14.509 2.493 1.00 91.12 108 ILE A CA 1
ATOM 893 C C . ILE A 1 108 ? -2.908 -15.271 3.618 1.00 91.12 108 ILE A C 1
ATOM 895 O O . ILE A 1 108 ? -2.336 -16.210 4.166 1.00 91.12 108 ILE A O 1
ATOM 899 N N . THR A 1 109 ? -4.126 -14.862 3.983 1.00 87.50 109 THR A N 1
ATOM 900 C CA . THR A 1 109 ? -4.880 -15.441 5.107 1.00 87.50 109 THR A CA 1
ATOM 901 C C . THR A 1 109 ? -5.797 -16.603 4.719 1.00 87.50 109 THR A C 1
ATOM 903 O O . THR A 1 109 ? -6.084 -17.445 5.563 1.00 87.50 109 THR A O 1
ATOM 906 N N . ASP A 1 110 ? -6.267 -16.667 3.468 1.00 76.56 110 ASP A N 1
ATOM 907 C CA . ASP A 1 110 ? -7.151 -17.729 2.958 1.00 76.56 110 ASP A CA 1
ATOM 908 C C . ASP A 1 110 ? -6.380 -18.995 2.534 1.00 76.56 110 ASP A C 1
ATOM 910 O O . ASP A 1 110 ? -6.986 -20.063 2.400 1.00 76.56 110 ASP A O 1
ATOM 914 N N . ASP A 1 111 ? -5.053 -18.915 2.371 1.00 54.06 111 ASP A N 1
ATOM 915 C CA . ASP A 1 111 ? -4.191 -20.075 2.082 1.00 54.06 111 ASP A CA 1
ATOM 916 C C . ASP A 1 111 ? -4.147 -21.099 3.248 1.00 54.06 111 ASP A C 1
ATOM 918 O O . ASP A 1 111 ? -3.716 -22.235 3.048 1.00 54.06 111 ASP A O 1
ATOM 922 N N . ASP A 1 112 ? -4.713 -20.773 4.420 1.00 47.31 112 ASP A N 1
ATOM 923 C CA . ASP A 1 112 ? -4.936 -21.701 5.545 1.00 47.31 112 ASP A CA 1
ATOM 924 C C . ASP A 1 112 ? -6.194 -22.597 5.386 1.00 47.31 112 ASP A C 1
ATOM 926 O O . ASP A 1 112 ? -6.451 -23.477 6.210 1.00 47.31 112 ASP A O 1
ATOM 930 N N . ALA A 1 113 ? -6.997 -22.433 4.323 1.00 37.91 113 ALA A N 1
ATOM 931 C CA . ALA A 1 113 ? -8.222 -23.221 4.095 1.00 37.91 113 ALA A CA 1
ATOM 932 C C . ALA A 1 113 ? -8.069 -24.389 3.092 1.00 37.91 113 ALA A C 1
ATOM 934 O O . ALA A 1 113 ? -9.072 -24.935 2.616 1.00 37.91 113 ALA A O 1
ATOM 935 N N . GLY A 1 114 ? -6.837 -24.780 2.744 1.00 33.03 114 GLY A N 1
ATOM 936 C CA . GLY A 1 114 ? -6.553 -25.641 1.592 1.00 33.03 114 GLY A CA 1
ATOM 937 C C . GLY A 1 114 ? -5.611 -26.814 1.844 1.00 33.03 114 GLY A C 1
ATOM 938 O O . GLY A 1 114 ? -4.629 -26.961 1.126 1.00 33.03 114 GLY A O 1
ATOM 939 N N . ASP A 1 115 ? -5.937 -27.689 2.793 1.00 39.53 115 ASP A N 1
ATOM 940 C CA . ASP A 1 115 ? -5.312 -29.008 2.930 1.00 39.53 115 ASP A CA 1
ATOM 941 C C . ASP A 1 115 ? -5.470 -29.822 1.625 1.00 39.53 115 ASP A C 1
ATOM 943 O O . ASP A 1 115 ? -6.542 -30.364 1.326 1.00 39.53 115 ASP A O 1
ATOM 947 N N . LYS A 1 116 ? -4.406 -29.865 0.813 1.00 37.94 116 LYS A N 1
ATOM 948 C CA . LYS A 1 116 ? -4.119 -30.935 -0.151 1.00 37.94 116 LYS A CA 1
ATOM 949 C C . LYS A 1 116 ? -2.620 -31.201 -0.206 1.00 37.94 116 LYS A C 1
ATOM 951 O O . LYS A 1 116 ? -1.895 -30.654 -1.033 1.00 37.94 116 LYS A O 1
ATOM 956 N N . ASP A 1 117 ? -2.228 -32.094 0.690 1.00 39.25 117 ASP A N 1
ATOM 957 C CA . ASP A 1 117 ? -1.127 -33.039 0.548 1.00 39.25 117 ASP A CA 1
ATOM 958 C C . ASP A 1 117 ? -1.002 -33.569 -0.896 1.00 39.25 117 ASP A C 1
ATOM 960 O O . ASP A 1 117 ? -1.973 -34.053 -1.481 1.00 39.25 117 ASP A O 1
ATOM 964 N N . ASP A 1 118 ? 0.192 -33.424 -1.469 1.00 39.25 118 ASP A N 1
ATOM 965 C CA . ASP A 1 118 ? 0.891 -34.516 -2.150 1.00 39.25 118 ASP A CA 1
ATOM 966 C C . ASP A 1 118 ? 2.333 -34.076 -2.476 1.00 39.25 118 ASP A C 1
ATOM 968 O O . ASP A 1 118 ? 2.601 -33.364 -3.445 1.00 39.25 118 ASP A O 1
ATOM 972 N N . GLY A 1 119 ? 3.279 -34.584 -1.685 1.00 35.81 119 GLY A N 1
ATOM 973 C CA . GLY A 1 119 ? 4.452 -35.257 -2.249 1.00 35.81 119 GLY A CA 1
ATOM 974 C C . GLY A 1 119 ? 5.691 -34.436 -2.641 1.00 35.81 119 GLY A C 1
ATOM 975 O O . GLY A 1 119 ? 5.808 -33.916 -3.744 1.00 35.81 119 GLY A O 1
ATOM 976 N N . GLU A 1 120 ? 6.711 -34.587 -1.791 1.00 35.38 120 GLU A N 1
ATOM 977 C CA . GLU A 1 120 ? 8.143 -34.708 -2.120 1.00 35.38 120 GLU A CA 1
ATOM 978 C C . GLU A 1 120 ? 9.044 -33.447 -2.181 1.00 35.38 120 GLU A C 1
ATOM 980 O O . GLU A 1 120 ? 9.170 -32.737 -3.174 1.00 35.38 120 GLU A O 1
ATOM 985 N N . ASN A 1 121 ? 9.881 -33.370 -1.135 1.00 35.94 121 ASN A N 1
ATOM 986 C CA . ASN A 1 121 ? 11.314 -33.042 -1.163 1.00 35.94 121 ASN A CA 1
ATOM 987 C C . ASN A 1 121 ? 11.751 -31.582 -1.407 1.00 35.94 121 ASN A C 1
ATOM 989 O O . ASN A 1 121 ? 12.278 -31.254 -2.469 1.00 35.94 121 ASN A O 1
ATOM 993 N N . LYS A 1 122 ? 11.770 -30.765 -0.340 1.00 36.75 122 LYS A N 1
ATOM 994 C CA . LYS A 1 122 ? 12.856 -29.791 -0.095 1.00 36.75 122 LYS A CA 1
ATOM 995 C C . LYS A 1 122 ? 13.206 -29.716 1.395 1.00 36.75 122 LYS A C 1
ATOM 997 O O . LYS A 1 122 ? 12.446 -29.215 2.211 1.00 36.75 122 LYS A O 1
ATOM 1002 N N . GLN A 1 123 ? 14.378 -30.249 1.728 1.00 36.81 123 GLN A N 1
ATOM 1003 C CA . GLN A 1 123 ? 15.027 -30.099 3.029 1.00 36.81 123 GLN A CA 1
ATOM 1004 C C . GLN A 1 123 ? 15.367 -28.624 3.297 1.00 36.81 123 GLN A C 1
ATOM 1006 O O . GLN A 1 123 ? 15.817 -27.925 2.388 1.00 36.81 123 GLN A O 1
ATOM 1011 N N . ASN A 1 124 ? 15.207 -28.230 4.566 1.00 35.53 124 ASN A N 1
ATOM 1012 C CA . ASN A 1 124 ? 15.368 -26.901 5.183 1.00 35.53 124 ASN A CA 1
ATOM 1013 C C . ASN A 1 124 ? 14.085 -26.059 5.316 1.00 35.53 124 ASN A C 1
ATOM 1015 O O . ASN A 1 124 ? 14.130 -24.842 5.162 1.00 35.53 124 ASN A O 1
ATOM 1019 N N . ALA A 1 125 ? 12.966 -26.695 5.670 1.00 36.09 125 ALA A N 1
ATOM 1020 C CA . ALA A 1 125 ? 11.868 -26.002 6.336 1.00 36.09 125 ALA A CA 1
ATOM 1021 C C . ALA A 1 125 ? 12.261 -25.797 7.808 1.00 36.09 125 ALA A C 1
ATOM 1023 O O . ALA A 1 125 ? 12.257 -26.738 8.601 1.00 36.09 125 ALA A O 1
ATOM 1024 N N . HIS A 1 126 ? 12.704 -24.585 8.134 1.00 36.88 126 HIS A N 1
ATOM 1025 C CA . HIS A 1 126 ? 12.508 -24.066 9.482 1.00 36.88 126 HIS A CA 1
ATOM 1026 C C . HIS A 1 126 ? 10.992 -23.885 9.645 1.00 36.88 126 HI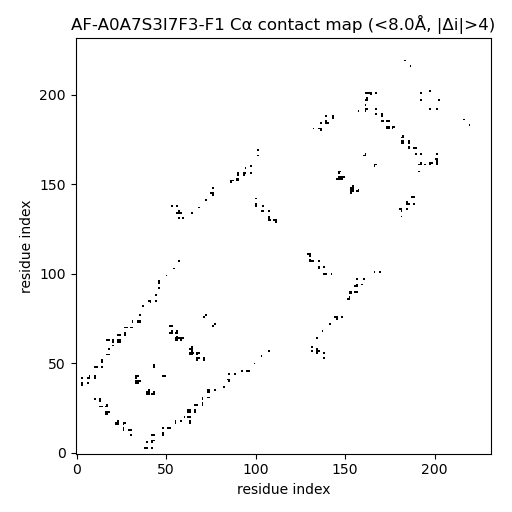S A C 1
ATOM 1028 O O . HIS A 1 126 ? 10.356 -23.427 8.698 1.00 36.88 126 HIS A O 1
ATOM 1034 N N . ASP A 1 127 ? 10.456 -24.329 10.780 1.00 41.41 127 ASP A N 1
ATOM 1035 C CA . ASP A 1 127 ? 9.055 -24.202 11.199 1.00 41.41 127 ASP A CA 1
ATOM 1036 C C . ASP A 1 127 ? 8.390 -22.913 10.693 1.00 41.41 127 ASP A C 1
ATOM 1038 O O . ASP A 1 127 ? 8.930 -21.843 10.950 1.00 41.41 127 ASP A O 1
ATOM 1042 N N . ASP A 1 128 ? 7.250 -23.024 10.005 1.00 39.94 128 ASP A N 1
ATOM 1043 C CA . ASP A 1 128 ? 6.171 -22.023 10.016 1.00 39.94 128 ASP A CA 1
ATOM 1044 C C . ASP A 1 128 ? 4.937 -22.615 9.305 1.00 39.94 128 ASP A C 1
ATOM 1046 O O . ASP A 1 128 ? 4.778 -22.533 8.089 1.00 39.94 128 ASP A O 1
ATOM 1050 N N . GLU A 1 129 ? 4.053 -23.246 10.083 1.00 41.59 129 GLU A N 1
ATOM 1051 C CA . GLU A 1 129 ? 2.676 -23.611 9.695 1.00 41.59 129 GLU A CA 1
ATOM 1052 C C . GLU A 1 129 ? 1.753 -22.370 9.674 1.00 41.59 129 GLU A C 1
ATOM 1054 O O . GLU A 1 129 ? 0.618 -22.416 10.135 1.00 41.59 129 GLU A O 1
ATOM 1059 N N . GLY A 1 130 ? 2.240 -21.230 9.184 1.00 51.62 130 GLY A N 1
ATOM 1060 C CA . GLY A 1 130 ? 1.484 -19.982 9.115 1.00 51.62 130 GLY A CA 1
ATOM 1061 C C . GLY A 1 130 ? 1.688 -19.305 7.768 1.00 51.62 130 GLY A C 1
ATOM 1062 O O . GLY A 1 130 ? 2.774 -19.397 7.192 1.00 51.62 130 GLY A O 1
ATOM 1063 N N . GLY A 1 131 ? 0.655 -18.632 7.252 1.00 63.56 131 GLY A N 1
ATOM 1064 C CA . GLY A 1 131 ? 0.748 -17.820 6.033 1.00 63.56 131 GLY A CA 1
ATOM 1065 C C . GLY A 1 131 ? 1.952 -16.861 6.032 1.00 63.56 131 GLY A C 1
ATOM 1066 O O . GLY A 1 131 ? 2.613 -16.654 7.047 1.00 63.56 131 GLY A O 1
ATOM 1067 N N . ASN A 1 132 ? 2.270 -16.242 4.887 1.00 85.00 132 ASN A N 1
ATOM 1068 C CA . ASN A 1 132 ? 3.406 -15.311 4.749 1.00 85.00 132 ASN A CA 1
ATOM 1069 C C . ASN A 1 132 ? 3.178 -14.001 5.552 1.00 85.00 132 ASN A C 1
ATOM 1071 O O . ASN A 1 132 ? 2.973 -12.924 4.986 1.00 85.00 132 ASN A O 1
ATOM 1075 N N . PHE A 1 133 ? 3.211 -14.081 6.887 1.00 88.25 133 PHE A N 1
ATOM 1076 C CA . PHE A 1 133 ? 2.902 -13.001 7.825 1.00 88.25 133 PHE A CA 1
ATOM 1077 C C . PHE A 1 133 ? 3.874 -11.832 7.695 1.00 88.25 133 PHE A C 1
ATOM 1079 O O . PHE A 1 133 ? 3.493 -10.676 7.889 1.00 88.25 133 PHE A O 1
ATOM 1086 N N . PHE A 1 134 ? 5.115 -12.099 7.275 1.00 90.75 134 PHE A N 1
ATOM 1087 C CA . PHE A 1 134 ? 6.044 -11.039 6.907 1.00 90.75 134 PHE A CA 1
ATOM 1088 C C . PHE A 1 134 ? 5.503 -10.198 5.739 1.00 90.75 134 PHE A C 1
ATOM 1090 O O . PHE A 1 134 ? 5.490 -8.968 5.844 1.00 90.75 134 PHE A O 1
ATOM 1097 N N . ALA A 1 135 ? 5.030 -10.832 4.655 1.00 94.25 135 ALA A N 1
ATOM 1098 C CA . ALA A 1 135 ? 4.423 -10.120 3.527 1.00 94.25 135 ALA A CA 1
ATOM 1099 C C . ALA A 1 135 ? 3.202 -9.319 3.979 1.00 94.25 135 ALA A C 1
ATOM 1101 O O . ALA A 1 135 ? 3.076 -8.146 3.627 1.00 94.25 135 ALA A O 1
ATOM 1102 N N . LEU A 1 136 ? 2.331 -9.936 4.783 1.00 95.38 136 LEU A N 1
ATOM 1103 C CA . LEU A 1 136 ? 1.115 -9.304 5.286 1.00 95.38 136 LEU A CA 1
ATOM 1104 C C . LEU A 1 136 ? 1.440 -8.034 6.078 1.00 95.38 136 LEU A C 1
ATOM 1106 O O . LEU A 1 136 ? 0.922 -6.960 5.770 1.00 95.38 136 LEU A O 1
ATOM 1110 N N . LYS A 1 137 ? 2.371 -8.129 7.030 1.00 95.38 137 LYS A N 1
ATOM 1111 C CA . LYS A 1 137 ? 2.847 -6.991 7.817 1.00 95.38 137 LYS A CA 1
ATOM 1112 C C . LYS A 1 137 ? 3.410 -5.877 6.935 1.00 95.38 137 LYS A C 1
ATOM 1114 O O . LYS A 1 137 ? 3.026 -4.717 7.091 1.00 95.38 137 LYS A O 1
ATOM 1119 N N . GLU A 1 138 ? 4.307 -6.194 5.999 1.00 96.50 138 GLU A N 1
ATOM 1120 C CA . GLU A 1 138 ? 4.896 -5.165 5.134 1.00 96.50 138 GLU A CA 1
ATOM 1121 C C . GLU A 1 138 ? 3.850 -4.531 4.205 1.00 96.50 138 GLU A C 1
ATOM 1123 O O . GLU A 1 138 ? 3.881 -3.318 3.999 1.00 96.50 138 GLU A O 1
ATOM 1128 N N . LEU A 1 139 ? 2.865 -5.286 3.710 1.00 97.56 139 LEU A N 1
ATOM 1129 C CA . LEU A 1 139 ? 1.749 -4.723 2.947 1.00 97.56 139 LEU A CA 1
ATOM 1130 C C . LEU A 1 139 ? 0.881 -3.785 3.799 1.00 97.56 139 LEU A C 1
ATOM 1132 O O . LEU A 1 139 ? 0.564 -2.683 3.343 1.00 97.56 139 LEU A O 1
ATOM 1136 N N . MET A 1 140 ? 0.545 -4.168 5.036 1.00 97.56 140 MET A N 1
ATOM 1137 C CA . MET A 1 140 ? -0.223 -3.320 5.958 1.00 97.56 140 MET A CA 1
ATOM 1138 C C . MET A 1 140 ? 0.498 -2.015 6.272 1.00 97.56 140 MET A C 1
ATOM 1140 O O . MET A 1 140 ? -0.104 -0.935 6.207 1.00 97.56 140 MET A O 1
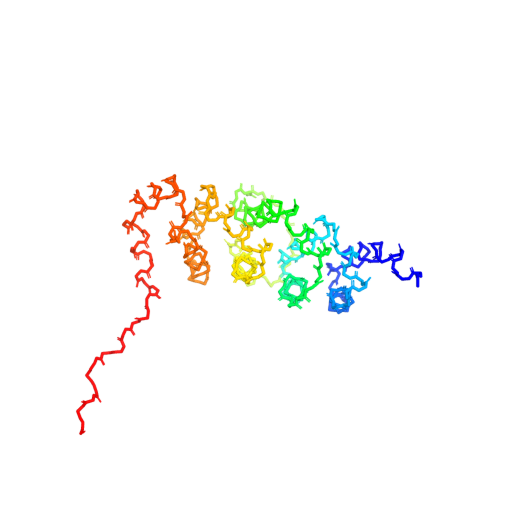ATOM 1144 N N . LYS A 1 141 ? 1.800 -2.099 6.526 1.00 97.12 141 LYS A N 1
ATOM 1145 C CA . LYS A 1 141 ? 2.677 -0.952 6.742 1.00 97.12 141 LYS A CA 1
ATOM 1146 C C . LYS A 1 141 ? 2.753 -0.051 5.511 1.00 97.12 141 LYS A C 1
ATOM 1148 O O . LYS A 1 141 ? 2.610 1.168 5.634 1.00 97.12 141 LYS A O 1
ATOM 1153 N N . LEU A 1 142 ? 2.913 -0.620 4.312 1.00 97.81 142 LEU A N 1
ATOM 1154 C CA . LEU A 1 142 ? 2.905 0.133 3.052 1.00 97.81 142 LEU A CA 1
ATOM 1155 C C . LEU A 1 142 ? 1.572 0.851 2.839 1.00 97.81 142 LEU A C 1
ATOM 1157 O O . LEU 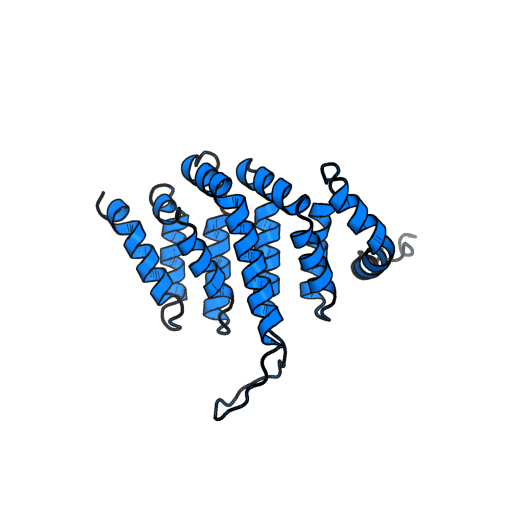A 1 142 ? 1.553 2.038 2.506 1.00 97.81 142 LEU A O 1
ATOM 1161 N N . GLN A 1 143 ? 0.450 0.168 3.069 1.00 98.00 143 GLN A N 1
ATOM 1162 C CA . GLN A 1 143 ? -0.869 0.776 2.961 1.00 98.00 143 GLN A CA 1
ATOM 1163 C C . GLN A 1 143 ? -1.029 1.919 3.974 1.00 98.00 143 GLN A C 1
ATOM 1165 O O . GLN A 1 143 ? -1.500 2.997 3.612 1.00 98.00 143 GLN A O 1
ATOM 1170 N N . TYR A 1 144 ? -0.594 1.737 5.223 1.00 97.75 144 TYR A N 1
ATOM 1171 C CA . TYR A 1 144 ? -0.675 2.771 6.258 1.00 97.75 144 TYR A CA 1
ATOM 1172 C C . TYR A 1 144 ? 0.155 4.007 5.886 1.00 97.75 144 TYR A C 1
ATOM 1174 O O . TYR A 1 144 ? -0.338 5.141 5.932 1.00 97.75 144 TYR A O 1
ATOM 1182 N N . GLN A 1 145 ? 1.399 3.802 5.448 1.00 96.50 145 GLN A N 1
ATOM 1183 C CA . GLN A 1 145 ? 2.275 4.874 4.970 1.00 96.50 145 GLN A CA 1
ATOM 1184 C C . GLN A 1 145 ? 1.648 5.622 3.789 1.00 96.50 145 GLN A C 1
ATOM 1186 O O . GLN A 1 145 ? 1.624 6.851 3.783 1.00 96.50 145 GLN A O 1
ATOM 1191 N N . MET A 1 146 ? 1.059 4.899 2.830 1.00 96.19 146 MET A N 1
ATOM 1192 C CA . MET A 1 146 ? 0.348 5.489 1.695 1.00 96.19 146 MET A CA 1
ATOM 1193 C C . MET A 1 146 ? -0.819 6.372 2.153 1.00 96.19 146 MET A C 1
ATOM 1195 O O . MET A 1 146 ? -0.963 7.508 1.699 1.00 96.19 146 MET A O 1
ATOM 1199 N N . LEU A 1 147 ? -1.651 5.867 3.067 1.00 96.62 147 LEU A N 1
ATOM 1200 C CA . LEU A 1 147 ? -2.850 6.555 3.545 1.00 96.62 147 LEU A CA 1
ATOM 1201 C C . LEU A 1 147 ? -2.528 7.761 4.433 1.00 96.62 147 LEU A C 1
ATOM 1203 O O . LEU A 1 147 ? -3.357 8.656 4.574 1.00 96.62 147 LEU A O 1
ATOM 1207 N N . THR A 1 148 ? -1.342 7.818 5.034 1.00 95.44 148 THR A N 1
ATOM 1208 C CA . THR A 1 148 ? -0.920 8.930 5.901 1.00 95.44 148 THR A CA 1
ATOM 1209 C C . THR A 1 148 ? -0.188 10.052 5.163 1.00 95.44 148 THR A C 1
ATOM 1211 O O . THR A 1 148 ? 0.086 11.101 5.762 1.00 95.44 148 THR A O 1
ATOM 1214 N N . LYS A 1 149 ? 0.052 9.900 3.852 1.00 94.06 149 LYS A N 1
ATOM 1215 C CA . LYS A 1 149 ? 0.633 10.959 3.017 1.00 94.06 149 LYS A CA 1
ATOM 1216 C C . LYS A 1 149 ? -0.230 12.219 2.998 1.00 94.06 149 LYS A C 1
ATOM 1218 O O . LYS A 1 149 ? -1.461 12.186 3.036 1.00 94.06 149 LYS A O 1
ATOM 1223 N N . GLN A 1 150 ? 0.443 13.366 2.923 1.00 91.50 150 GLN A N 1
ATOM 1224 C CA . GLN A 1 150 ? -0.205 14.674 3.031 1.00 91.50 150 GLN A CA 1
ATOM 1225 C C . GLN A 1 150 ? -0.773 15.205 1.712 1.00 91.50 150 GLN A C 1
ATOM 1227 O O . GLN A 1 150 ? -1.588 16.137 1.754 1.00 91.50 150 GLN A O 1
ATOM 1232 N N . ASP A 1 151 ? -0.384 14.625 0.573 1.00 91.31 151 ASP A N 1
ATOM 1233 C CA . ASP A 1 151 ? -0.892 15.021 -0.738 1.00 91.31 151 ASP A CA 1
ATOM 1234 C C . ASP A 1 151 ? -2.405 14.789 -0.852 1.00 91.31 151 ASP A C 1
ATOM 1236 O O . ASP A 1 151 ? -2.979 13.855 -0.286 1.00 91.31 151 ASP A O 1
ATOM 1240 N N . LYS A 1 152 ? -3.071 15.648 -1.630 1.00 91.19 152 LYS A N 1
ATOM 1241 C CA . LYS A 1 152 ? -4.536 15.658 -1.756 1.00 91.19 152 LYS A CA 1
ATOM 1242 C C . LYS A 1 152 ? -5.113 14.318 -2.241 1.00 91.19 152 LYS A C 1
ATOM 1244 O O . LYS A 1 152 ? -6.142 13.898 -1.716 1.00 91.19 152 LYS A O 1
ATOM 1249 N N . CYS A 1 153 ? -4.471 13.662 -3.209 1.00 92.88 153 CYS A N 1
ATOM 1250 C CA . CYS A 1 153 ? -4.933 12.381 -3.758 1.00 92.88 153 CYS A CA 1
ATOM 1251 C C . CYS A 1 153 ? -4.904 11.258 -2.704 1.00 92.88 153 CYS A C 1
ATOM 1253 O O . CYS A 1 153 ? -5.875 10.517 -2.556 1.00 92.88 153 CYS A O 1
ATOM 1255 N N . PHE A 1 154 ? -3.850 11.186 -1.886 1.00 95.12 154 PHE A N 1
ATOM 1256 C CA . PHE A 1 154 ? -3.765 10.217 -0.791 1.00 95.12 154 PHE A CA 1
ATOM 1257 C C . PHE A 1 154 ? -4.734 10.542 0.352 1.00 95.12 154 PHE A C 1
ATOM 1259 O O . PHE A 1 154 ? -5.358 9.634 0.891 1.00 95.12 154 PHE A O 1
ATOM 1266 N N . LYS A 1 155 ? -4.980 11.825 0.659 1.00 94.00 155 LYS A N 1
ATOM 1267 C CA . LYS A 1 155 ? -6.037 12.223 1.612 1.00 94.00 155 LYS A CA 1
ATOM 1268 C C . LYS A 1 155 ? -7.435 11.794 1.162 1.00 94.00 155 LYS A C 1
ATOM 1270 O O . LYS A 1 155 ? -8.245 11.376 1.986 1.00 94.00 155 LYS A O 1
ATOM 1275 N N . SER A 1 156 ? -7.723 11.887 -0.136 1.00 94.62 156 SER A N 1
ATOM 1276 C CA . SER A 1 156 ? -8.977 11.401 -0.730 1.00 94.62 156 SER A CA 1
ATOM 1277 C C . SER A 1 156 ? -9.113 9.880 -0.579 1.00 94.62 156 SER A C 1
ATOM 1279 O O . SER A 1 156 ? -10.163 9.387 -0.168 1.00 94.62 156 SER A O 1
ATOM 1281 N N . MET A 1 157 ? -8.032 9.135 -0.834 1.00 96.12 157 MET A N 1
ATOM 1282 C CA . MET A 1 157 ? -7.975 7.685 -0.627 1.00 96.12 157 MET A CA 1
ATOM 1283 C C . MET A 1 157 ? -8.151 7.299 0.848 1.00 96.12 157 MET A C 1
ATOM 1285 O O . MET A 1 157 ? -8.939 6.411 1.158 1.00 96.12 157 MET A O 1
ATOM 1289 N N . GLN A 1 158 ? -7.489 8.008 1.763 1.00 96.25 158 GLN A N 1
ATOM 1290 C CA . GLN A 1 158 ? -7.650 7.824 3.202 1.00 96.25 158 GLN A CA 1
ATOM 1291 C C . GLN A 1 158 ? -9.090 8.058 3.649 1.00 96.25 158 GLN A C 1
ATOM 1293 O O . GLN A 1 158 ? -9.609 7.282 4.443 1.00 96.25 158 GLN A O 1
ATOM 1298 N N . HIS A 1 159 ? -9.743 9.102 3.134 1.00 95.56 159 HIS A N 1
ATOM 1299 C CA . HIS A 1 159 ? -11.144 9.362 3.445 1.00 95.56 159 HIS A CA 1
ATOM 1300 C C . HIS A 1 159 ? -12.058 8.230 2.961 1.00 95.56 159 HIS A C 1
ATOM 1302 O O . HIS A 1 159 ? -12.982 7.860 3.679 1.00 95.56 159 HIS A O 1
ATOM 1308 N N . TYR A 1 160 ? -11.796 7.663 1.778 1.00 95.69 160 TYR A N 1
ATOM 1309 C CA . TYR A 1 160 ? -12.511 6.479 1.300 1.00 95.69 160 TYR A CA 1
ATOM 1310 C C . TYR A 1 160 ? -12.280 5.274 2.225 1.00 95.69 160 TYR A C 1
ATOM 1312 O O . TYR A 1 160 ? -13.249 4.673 2.684 1.00 95.69 160 TYR A O 1
ATOM 1320 N N . TRP A 1 161 ? -11.020 4.972 2.557 1.00 97.19 161 TRP A N 1
ATOM 1321 C CA . TRP A 1 161 ? -10.641 3.868 3.446 1.00 97.19 161 TRP A CA 1
ATOM 1322 C C . TRP A 1 161 ? -11.310 3.972 4.820 1.00 97.19 161 TRP A C 1
ATOM 1324 O O . TRP A 1 161 ? -12.035 3.066 5.220 1.00 97.19 161 TRP A O 1
ATOM 1334 N N . SER A 1 162 ? -11.169 5.117 5.500 1.00 96.56 162 SER A N 1
ATOM 1335 C CA . SER A 1 162 ? -11.687 5.332 6.860 1.00 96.56 162 SER A CA 1
ATOM 1336 C C . SER A 1 162 ? -13.217 5.357 6.952 1.00 96.56 162 SER A C 1
ATOM 1338 O O . SER A 1 162 ? -13.767 5.434 8.048 1.00 96.56 162 SER A O 1
ATOM 1340 N N . ASN A 1 163 ? -13.913 5.369 5.813 1.00 96.56 163 ASN A N 1
ATOM 1341 C CA . ASN A 1 163 ? -15.372 5.349 5.721 1.00 96.56 163 ASN A CA 1
ATOM 1342 C C . ASN A 1 163 ? -15.909 4.063 5.082 1.00 96.56 163 ASN A C 1
ATOM 1344 O O . ASN A 1 163 ? -17.117 3.942 4.870 1.00 96.56 163 ASN A O 1
ATOM 1348 N N . ASN A 1 164 ? -15.041 3.093 4.795 1.00 96.44 164 ASN A N 1
ATOM 1349 C CA . ASN A 1 164 ? -15.435 1.808 4.249 1.00 96.44 164 ASN A CA 1
ATOM 1350 C C . ASN A 1 164 ? -15.554 0.767 5.370 1.00 96.44 164 ASN A C 1
ATOM 1352 O O . ASN A 1 164 ? -14.583 0.405 6.031 1.00 96.44 164 ASN A O 1
ATOM 1356 N N . LYS A 1 165 ? -16.778 0.272 5.577 1.00 95.75 165 LYS A N 1
ATOM 1357 C CA . LYS A 1 165 ? -17.089 -0.709 6.623 1.00 95.75 165 LYS A CA 1
ATOM 1358 C C . LYS A 1 165 ? -16.322 -2.024 6.452 1.00 95.75 165 LYS A C 1
ATOM 1360 O O . LYS A 1 165 ? -15.935 -2.603 7.458 1.00 95.75 165 LYS A O 1
ATOM 1365 N N . GLN A 1 166 ? -16.129 -2.494 5.219 1.00 96.06 166 GLN A N 1
ATOM 1366 C CA . GLN A 1 166 ? -15.426 -3.758 4.977 1.00 96.06 166 GLN A CA 1
ATOM 1367 C C . GLN A 1 166 ? -13.954 -3.647 5.349 1.00 96.06 166 GLN A C 1
ATOM 1369 O O . GLN A 1 166 ? -13.416 -4.546 5.976 1.00 96.06 166 GLN A O 1
ATOM 1374 N N . CYS A 1 167 ? -13.342 -2.499 5.069 1.00 96.88 167 CYS A N 1
ATOM 1375 C CA . CYS A 1 167 ? -11.967 -2.221 5.457 1.00 96.88 167 CYS A CA 1
ATOM 1376 C C . CYS A 1 167 ? -11.784 -2.252 6.982 1.00 96.88 167 CYS A C 1
ATOM 1378 O O . CYS A 1 167 ? -10.828 -2.841 7.470 1.00 96.88 167 CYS A O 1
ATOM 1380 N N . LEU A 1 168 ? -12.729 -1.680 7.744 1.00 96.50 168 LEU A N 1
ATOM 1381 C CA . LEU A 1 168 ? -12.711 -1.781 9.208 1.00 96.50 168 LEU A CA 1
ATOM 1382 C C . LEU A 1 168 ? -12.843 -3.236 9.675 1.00 96.50 168 LEU A C 1
ATOM 1384 O O . LEU A 1 168 ? -12.098 -3.655 10.551 1.00 96.50 168 LEU A O 1
ATOM 1388 N N . ILE A 1 169 ? -13.783 -3.995 9.103 1.00 95.12 169 ILE A N 1
ATOM 1389 C CA . ILE A 1 169 ? -13.996 -5.402 9.470 1.00 95.12 169 ILE A CA 1
ATOM 1390 C C . ILE A 1 169 ? -12.741 -6.230 9.193 1.00 95.12 169 ILE A C 1
ATOM 1392 O O . ILE A 1 169 ? -12.310 -6.948 10.084 1.00 95.12 169 ILE A O 1
ATOM 1396 N N . GLN A 1 170 ? -12.132 -6.077 8.017 1.00 95.62 170 GLN A N 1
ATOM 1397 C CA . GLN A 1 170 ? -10.915 -6.797 7.651 1.00 95.62 170 GLN A CA 1
ATOM 1398 C C . GLN A 1 170 ? -9.780 -6.501 8.638 1.00 95.62 170 GLN A C 1
ATOM 1400 O O . GLN A 1 170 ? -9.175 -7.423 9.165 1.00 95.62 170 GLN A O 1
ATOM 1405 N N . VAL A 1 171 ? -9.541 -5.227 8.979 1.00 95.75 171 VAL A N 1
ATOM 1406 C CA . VAL A 1 171 ? -8.523 -4.867 9.984 1.00 95.75 171 VAL A CA 1
ATOM 1407 C C . VAL A 1 171 ? -8.833 -5.491 11.347 1.00 95.75 171 VAL A C 1
ATOM 1409 O O . VAL A 1 171 ? -7.924 -5.960 12.018 1.00 95.75 171 VAL A O 1
ATOM 1412 N N . MET A 1 172 ? -10.102 -5.520 11.761 1.00 93.56 172 MET A N 1
ATOM 1413 C CA . MET A 1 172 ? -10.499 -6.156 13.019 1.00 93.56 172 MET A CA 1
ATOM 1414 C C . MET A 1 172 ? -10.296 -7.675 13.011 1.00 93.56 172 MET A C 1
ATOM 1416 O O . MET A 1 172 ? -9.894 -8.217 14.031 1.00 93.56 172 MET A O 1
ATOM 1420 N N . GLN A 1 173 ? -10.550 -8.345 11.886 1.00 93.06 173 GLN A N 1
ATOM 1421 C CA . GLN A 1 173 ? -10.301 -9.782 11.728 1.00 93.06 173 GLN A CA 1
ATOM 1422 C C . GLN A 1 173 ? -8.803 -10.094 11.761 1.00 93.06 173 GLN A C 1
ATOM 1424 O O . GLN A 1 173 ? -8.385 -11.038 12.417 1.00 93.06 173 GLN A O 1
ATOM 1429 N N . LEU A 1 174 ? -7.976 -9.258 11.127 1.00 92.75 174 LEU A N 1
ATOM 1430 C CA . LEU A 1 174 ? -6.518 -9.414 11.141 1.00 92.75 174 LEU A CA 1
ATOM 1431 C C . LEU A 1 174 ? -5.902 -9.260 12.545 1.00 92.75 174 LEU A C 1
ATOM 1433 O O . LEU A 1 174 ? -4.807 -9.756 12.787 1.00 92.75 174 LEU A O 1
ATOM 1437 N N . MET A 1 175 ? -6.600 -8.621 13.489 1.00 89.94 175 MET A N 1
ATOM 1438 C CA . MET A 1 175 ? -6.173 -8.557 14.894 1.00 89.94 175 MET A CA 1
ATOM 1439 C C . MET A 1 175 ? -6.412 -9.848 15.679 1.00 89.94 175 MET A C 1
ATOM 1441 O O . MET A 1 175 ? -5.945 -9.946 16.809 1.00 89.94 175 MET A O 1
ATOM 1445 N N . GLU A 1 176 ? -7.171 -10.802 15.136 1.00 88.19 176 GLU A N 1
ATOM 1446 C CA . GLU A 1 176 ? -7.441 -12.081 15.805 1.00 88.19 176 GLU A CA 1
ATOM 1447 C C . GLU A 1 176 ? -6.249 -13.051 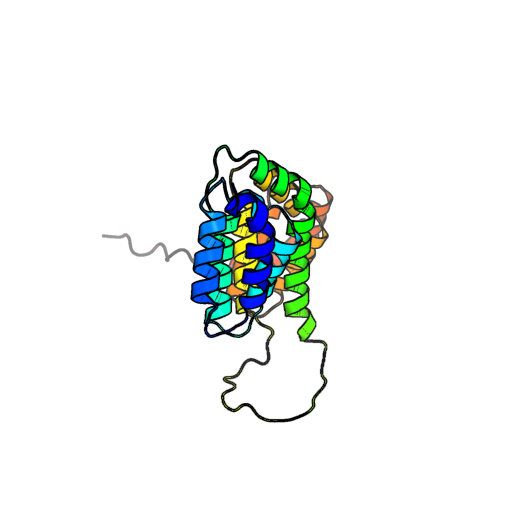15.706 1.00 88.19 176 GLU A C 1
ATOM 1449 O O . GLU A 1 176 ? -6.218 -14.050 16.421 1.00 88.19 176 GLU A O 1
ATOM 1454 N N . TYR A 1 177 ? -5.259 -12.747 14.859 1.00 86.19 177 TYR A N 1
ATOM 1455 C CA . TYR A 1 177 ? -4.017 -13.512 14.730 1.00 86.19 177 TYR A CA 1
ATOM 1456 C C . TYR A 1 177 ? -3.056 -13.255 15.899 1.00 86.19 177 TYR A C 1
ATOM 1458 O O . TYR A 1 177 ? -2.956 -12.137 16.396 1.00 86.19 177 TYR A O 1
ATOM 1466 N N . GLU A 1 178 ? -2.290 -14.278 16.294 1.00 81.25 178 GLU A N 1
ATOM 1467 C CA . GLU A 1 178 ? -1.378 -14.250 17.456 1.00 81.25 178 GLU A CA 1
ATOM 1468 C C . GLU A 1 178 ? 0.016 -13.637 17.167 1.00 81.25 178 GLU A C 1
ATOM 1470 O O . GLU A 1 178 ? 0.963 -13.861 17.920 1.00 81.25 178 GLU A O 1
ATOM 1475 N N . ASP A 1 179 ? 0.171 -12.856 16.091 1.00 85.88 179 ASP A N 1
ATOM 1476 C CA . ASP A 1 179 ? 1.435 -12.183 15.758 1.00 85.88 179 ASP A CA 1
ATOM 1477 C C . ASP A 1 179 ? 1.437 -10.725 16.256 1.00 85.88 179 ASP A C 1
ATOM 1479 O O . ASP A 1 179 ? 0.754 -9.855 15.708 1.00 85.88 179 ASP A O 1
ATOM 1483 N N . ASP A 1 180 ? 2.251 -10.436 17.279 1.00 85.31 180 ASP A N 1
ATOM 1484 C CA . ASP A 1 180 ? 2.359 -9.098 17.888 1.00 85.31 180 ASP A CA 1
ATOM 1485 C C . ASP A 1 180 ? 2.720 -8.001 16.870 1.00 85.31 180 ASP A C 1
ATOM 1487 O O . ASP A 1 180 ? 2.294 -6.845 16.985 1.00 85.31 180 ASP A O 1
ATOM 1491 N N . SER A 1 181 ? 3.530 -8.344 15.864 1.00 86.56 181 SER A N 1
ATOM 1492 C CA . SER A 1 181 ? 3.979 -7.387 14.856 1.00 86.56 181 SER A CA 1
ATOM 1493 C C . SER A 1 181 ? 2.870 -7.049 13.858 1.00 86.56 181 SER A C 1
ATOM 1495 O O . SER A 1 181 ? 2.741 -5.891 13.461 1.00 86.56 181 SER A O 1
ATOM 1497 N N . LEU A 1 182 ? 2.020 -8.018 13.520 1.00 90.56 182 LEU A N 1
ATOM 1498 C CA . LEU A 1 182 ? 0.816 -7.828 12.723 1.00 90.56 182 LEU A CA 1
ATOM 1499 C C . LEU A 1 182 ? -0.239 -7.026 13.490 1.00 90.56 182 LEU A C 1
ATOM 1501 O O . LEU A 1 182 ? -0.809 -6.080 12.938 1.00 90.56 182 LEU A O 1
ATOM 1505 N N . ILE A 1 183 ? -0.471 -7.350 14.766 1.00 90.75 183 ILE A N 1
ATOM 1506 C CA . ILE A 1 183 ? -1.424 -6.620 15.614 1.00 90.75 183 ILE A CA 1
ATOM 1507 C C . ILE A 1 183 ? -1.026 -5.144 15.706 1.00 90.75 183 ILE A C 1
ATOM 1509 O O . ILE A 1 183 ? -1.885 -4.265 15.587 1.00 90.75 183 ILE A O 1
ATOM 1513 N N . TYR A 1 184 ? 0.268 -4.842 15.847 1.00 91.12 184 TYR A N 1
ATOM 1514 C CA . TYR A 1 184 ? 0.751 -3.463 15.842 1.00 91.12 184 TYR A CA 1
ATOM 1515 C C . TYR A 1 184 ? 0.368 -2.712 14.554 1.00 91.12 184 TYR A C 1
ATOM 1517 O O . TYR A 1 184 ? -0.173 -1.603 14.621 1.00 91.12 184 TYR A O 1
ATOM 1525 N N . GLU A 1 185 ? 0.569 -3.316 13.379 1.00 94.81 185 GLU A N 1
ATOM 1526 C CA . GLU A 1 185 ? 0.166 -2.709 12.103 1.00 94.81 185 GLU A CA 1
ATOM 1527 C C . GLU A 1 185 ? -1.364 -2.570 11.984 1.00 94.81 185 GLU A C 1
ATOM 1529 O O . GLU A 1 185 ? -1.864 -1.563 11.468 1.00 94.81 185 GLU A O 1
ATOM 1534 N N . CYS A 1 186 ? -2.134 -3.515 12.533 1.00 94.94 186 CYS A N 1
ATOM 1535 C CA . CYS A 1 186 ? -3.590 -3.401 12.626 1.00 94.94 186 CYS A CA 1
ATOM 1536 C C . CYS A 1 186 ? -4.020 -2.208 13.491 1.00 94.94 186 CYS A C 1
ATOM 1538 O O . CYS A 1 186 ? -4.908 -1.451 13.096 1.00 94.94 186 CYS A O 1
ATOM 1540 N N . ILE A 1 187 ? -3.370 -1.982 14.637 1.00 93.44 187 ILE A N 1
ATOM 1541 C CA . ILE A 1 187 ? -3.636 -0.829 15.511 1.00 93.44 187 ILE A CA 1
ATOM 1542 C C . ILE A 1 187 ? -3.342 0.486 14.775 1.00 93.44 187 ILE A C 1
ATOM 1544 O O . ILE A 1 187 ? -4.140 1.431 14.843 1.00 93.44 187 ILE A O 1
ATOM 1548 N N . LEU A 1 188 ? -2.238 0.552 14.022 1.00 93.81 188 LEU A N 1
ATOM 1549 C CA . LEU A 1 188 ? -1.931 1.713 13.185 1.00 93.81 188 LEU A CA 1
ATOM 1550 C C . LEU A 1 188 ? -3.036 1.964 12.152 1.00 93.81 188 LEU A C 1
ATOM 1552 O O . LEU A 1 188 ? -3.520 3.093 12.034 1.00 93.81 188 LEU A O 1
ATOM 1556 N N . GLN A 1 189 ? -3.505 0.926 11.460 1.00 95.50 189 GLN A N 1
ATOM 1557 C CA . GLN A 1 189 ? -4.618 1.034 10.512 1.00 95.50 189 GLN A CA 1
ATOM 1558 C C . GLN A 1 189 ? -5.931 1.459 11.190 1.00 95.50 189 GLN A C 1
ATOM 1560 O O . GLN A 1 189 ? -6.613 2.364 10.697 1.00 95.50 189 GLN A O 1
ATOM 1565 N N . LEU A 1 190 ? -6.265 0.885 12.351 1.00 94.69 190 LEU A N 1
ATOM 1566 C CA . LEU A 1 190 ? -7.447 1.249 13.140 1.00 94.69 190 LEU A CA 1
ATOM 1567 C C . LEU A 1 190 ? -7.462 2.728 13.522 1.00 94.69 190 LEU A C 1
ATOM 1569 O O . LEU A 1 190 ? -8.523 3.357 13.494 1.00 94.69 190 LEU A O 1
ATOM 1573 N N . SER A 1 191 ? -6.299 3.314 13.821 1.00 93.19 191 SER A N 1
ATOM 1574 C CA . SER A 1 191 ? -6.195 4.737 14.169 1.00 93.19 191 SER A CA 1
ATOM 1575 C C . SER A 1 191 ? -6.774 5.662 13.084 1.00 93.19 191 SER A C 1
ATOM 1577 O O . SER A 1 191 ? -7.283 6.747 13.383 1.00 93.19 191 SER A O 1
ATOM 1579 N N . LEU A 1 192 ? -6.780 5.222 11.819 1.00 94.69 192 LEU A N 1
ATOM 1580 C CA . LEU A 1 192 ? -7.355 5.974 10.704 1.00 94.69 192 LEU A CA 1
ATOM 1581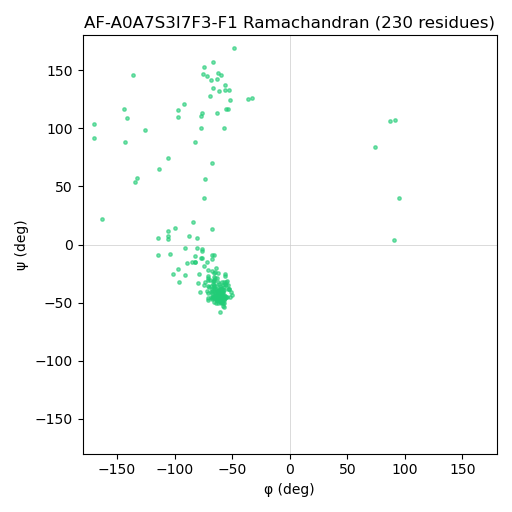 C C . LEU A 1 192 ? -8.890 6.028 10.753 1.00 94.69 192 LEU A C 1
ATOM 1583 O O . LEU A 1 192 ? -9.470 7.010 10.284 1.00 94.69 192 LEU A O 1
ATOM 1587 N N . PHE A 1 193 ? -9.544 5.036 11.365 1.00 94.88 193 PHE A N 1
ATOM 1588 C CA . PHE A 1 193 ? -10.999 4.981 11.565 1.00 94.88 193 PHE A CA 1
ATOM 1589 C C . PHE A 1 193 ? -11.481 5.779 12.786 1.00 94.88 193 PHE A C 1
ATOM 1591 O O . PHE A 1 193 ? -12.680 6.016 12.929 1.00 94.88 193 PHE A O 1
ATOM 1598 N N . LEU A 1 194 ? -10.574 6.255 13.644 1.00 88.69 194 LEU A N 1
ATOM 1599 C CA . LEU A 1 194 ? -10.907 7.049 14.838 1.00 88.69 194 LEU A CA 1
ATOM 1600 C C . LEU A 1 194 ? -11.004 8.559 14.562 1.00 88.69 194 LEU A C 1
ATOM 1602 O O . LEU A 1 194 ? -11.136 9.372 15.478 1.00 88.69 194 LEU A O 1
ATOM 1606 N N . ARG A 1 195 ? -10.936 8.967 13.294 1.00 84.25 195 ARG A N 1
ATOM 1607 C CA . ARG A 1 195 ? -10.932 10.379 12.904 1.00 84.25 195 ARG A CA 1
ATOM 1608 C C . ARG A 1 195 ? -12.321 11.027 13.031 1.00 84.25 195 ARG A C 1
ATOM 1610 O O . ARG A 1 195 ? -13.344 10.366 12.850 1.00 84.25 195 ARG A O 1
ATOM 1617 N N . PRO A 1 196 ? -12.399 12.357 13.249 1.00 83.12 196 PRO A N 1
ATOM 1618 C CA . PRO A 1 196 ? -13.682 13.052 13.415 1.00 83.12 196 PRO A CA 1
ATOM 1619 C C . PRO A 1 196 ? -14.637 12.906 12.219 1.00 83.12 196 PRO A C 1
ATOM 1621 O O . PRO A 1 196 ? -15.859 12.879 12.390 1.00 83.12 196 PRO A O 1
ATOM 1624 N N . SER A 1 197 ? -14.069 12.799 11.014 1.00 87.00 197 SER A N 1
ATOM 1625 C CA . SER A 1 197 ? -14.771 12.742 9.728 1.00 87.00 197 SER A CA 1
ATOM 1626 C C . SER A 1 197 ? -15.338 11.366 9.362 1.00 87.00 197 SER A C 1
ATOM 1628 O O . SER A 1 197 ? -15.845 11.213 8.252 1.00 87.00 197 SER A O 1
ATOM 1630 N N . CYS A 1 198 ? -15.266 10.375 10.255 1.00 88.88 198 CYS A N 1
ATOM 1631 C CA . CYS A 1 198 ? -15.809 9.044 9.999 1.00 88.88 198 CYS A CA 1
ATOM 1632 C C . CYS A 1 198 ? -17.344 9.014 10.009 1.00 88.88 198 CYS A C 1
ATOM 1634 O O . CYS A 1 198 ? -18.005 9.717 10.792 1.00 88.88 198 CYS A O 1
ATOM 1636 N N . SER A 1 199 ? -17.896 8.163 9.146 1.00 93.00 199 SER A N 1
ATOM 1637 C CA . SER A 1 199 ? -19.325 8.010 8.914 1.00 93.00 199 SER A CA 1
ATOM 1638 C C . SER A 1 199 ? -20.050 7.436 10.139 1.00 93.00 199 SER A C 1
ATOM 1640 O O . SER A 1 199 ? -19.436 6.778 10.992 1.00 93.00 199 SER A O 1
ATOM 1642 N N . PRO A 1 200 ? -21.371 7.668 10.262 1.00 93.25 200 PRO A N 1
ATOM 1643 C CA . PRO A 1 200 ? -22.182 7.066 11.318 1.00 93.25 200 PRO A CA 1
ATOM 1644 C C . PRO A 1 200 ? -22.087 5.535 11.355 1.00 93.25 200 PRO A C 1
ATOM 1646 O O . PRO A 1 200 ? -22.095 4.944 12.434 1.00 93.25 200 PRO A O 1
ATOM 1649 N N . GLU A 1 201 ? -21.959 4.889 10.194 1.00 94.44 201 GLU A N 1
ATOM 1650 C CA . GLU A 1 201 ? -21.841 3.437 10.070 1.00 94.44 201 GLU A CA 1
ATOM 1651 C C . GLU A 1 201 ? -20.550 2.919 10.710 1.00 94.44 201 GLU A C 1
ATOM 1653 O O . GLU A 1 201 ? -20.596 1.952 11.469 1.00 94.44 201 GLU A O 1
ATOM 1658 N N . ILE A 1 202 ? -19.420 3.588 10.462 1.00 96.25 202 ILE A N 1
ATOM 1659 C CA . ILE A 1 202 ? -18.129 3.255 11.079 1.00 96.25 202 ILE A CA 1
ATOM 1660 C C . ILE A 1 202 ? -18.192 3.453 12.592 1.00 96.25 202 ILE A C 1
ATOM 1662 O O . ILE A 1 202 ? -17.850 2.550 13.354 1.00 96.25 202 ILE A O 1
ATOM 1666 N N . LYS A 1 203 ? -18.720 4.597 13.041 1.00 93.44 203 LYS A N 1
ATOM 1667 C CA . LYS A 1 203 ? -18.888 4.896 14.473 1.00 93.44 203 LYS A CA 1
ATOM 1668 C C . LYS A 1 203 ? -19.739 3.845 15.179 1.00 93.44 203 LYS A C 1
ATOM 1670 O O . LYS A 1 203 ? -19.424 3.457 16.302 1.00 93.44 203 LYS A O 1
ATOM 1675 N N . LYS A 1 204 ? -20.796 3.358 14.522 1.00 94.25 204 LYS A N 1
ATOM 1676 C CA . LYS A 1 204 ? -21.651 2.292 15.052 1.00 94.25 204 LYS A CA 1
ATOM 1677 C C . LYS A 1 204 ? -20.865 0.997 15.270 1.00 94.25 204 LYS A C 1
ATOM 1679 O O . LYS A 1 204 ? -20.979 0.430 16.352 1.00 94.25 204 LYS A O 1
ATOM 1684 N N . VAL A 1 205 ? -20.068 0.559 14.292 1.00 94.38 205 VAL A N 1
ATOM 1685 C CA . VAL A 1 205 ? -19.238 -0.655 14.421 1.00 94.38 205 VAL A CA 1
ATOM 1686 C C . VAL A 1 205 ? -18.216 -0.497 15.548 1.00 94.38 205 VAL A C 1
ATOM 1688 O O . VAL A 1 205 ? -18.169 -1.338 16.441 1.00 94.38 205 VAL A O 1
ATOM 1691 N N . LEU A 1 206 ? -17.480 0.618 15.576 1.00 92.94 206 LEU A N 1
ATOM 1692 C CA . LEU A 1 206 ? -16.496 0.902 16.629 1.00 92.94 206 LEU A CA 1
ATOM 1693 C C . LEU A 1 206 ? -17.127 0.937 18.025 1.00 92.94 206 LEU A C 1
ATOM 1695 O O . LEU A 1 206 ? -16.545 0.445 18.982 1.00 92.94 206 LEU A O 1
ATOM 1699 N N . THR A 1 207 ? -18.342 1.478 18.153 1.00 93.00 207 THR A N 1
ATOM 1700 C CA . THR A 1 207 ? -19.068 1.493 19.432 1.00 93.00 207 THR A CA 1
ATOM 1701 C C . THR A 1 207 ? -19.453 0.078 19.862 1.00 93.00 207 THR A C 1
ATOM 1703 O O . THR A 1 207 ? -19.255 -0.286 21.021 1.00 93.00 207 THR A O 1
ATOM 1706 N N . GLN A 1 208 ? -19.970 -0.735 18.934 1.00 93.69 208 GLN A N 1
ATOM 1707 C CA . GLN A 1 208 ? -20.348 -2.129 19.193 1.00 93.69 208 GLN A CA 1
ATOM 1708 C C . GLN A 1 208 ? -19.154 -2.994 19.615 1.00 93.69 208 GLN A C 1
ATOM 1710 O O . GLN A 1 208 ? -19.329 -3.899 20.422 1.00 93.69 208 GLN A O 1
ATOM 1715 N N . GLN A 1 209 ? -17.964 -2.685 19.103 1.00 91.88 209 GLN A N 1
ATOM 1716 C CA . GLN A 1 209 ? -16.731 -3.439 19.339 1.00 91.88 209 GLN A CA 1
ATOM 1717 C C . GLN A 1 209 ? -15.756 -2.729 20.291 1.00 91.88 209 GLN A C 1
ATOM 1719 O O . GLN A 1 209 ? -14.606 -3.127 20.432 1.00 91.88 209 GLN A O 1
ATOM 1724 N N . SER A 1 210 ? -16.208 -1.669 20.961 1.00 90.19 210 SER A N 1
ATOM 1725 C CA . SER A 1 210 ? -15.346 -0.782 21.751 1.00 90.19 210 SER A CA 1
ATOM 1726 C C . SER A 1 210 ? -14.570 -1.509 22.846 1.00 90.19 210 SER A C 1
ATOM 1728 O O . SER A 1 210 ? -13.374 -1.289 22.983 1.00 90.19 210 SER A O 1
ATOM 1730 N N . LYS A 1 211 ? -15.230 -2.392 23.601 1.00 90.25 211 LYS A N 1
ATOM 1731 C CA . LYS A 1 211 ? -14.599 -3.140 24.694 1.00 90.25 211 LYS A CA 1
ATOM 1732 C C . LYS A 1 211 ? -13.440 -4.035 24.211 1.00 90.25 211 LYS A C 1
ATOM 1734 O O . LYS A 1 211 ? -12.330 -3.797 24.676 1.00 90.25 211 LYS A O 1
ATOM 1739 N N . PRO A 1 212 ? -13.645 -4.992 23.283 1.00 87.88 212 PRO A N 1
ATOM 1740 C CA . PRO A 1 212 ? -12.545 -5.828 22.799 1.00 87.88 212 PRO A CA 1
ATOM 1741 C C . PRO A 1 212 ? -11.435 -5.017 22.113 1.00 87.88 212 PRO A C 1
ATOM 1743 O O . PRO A 1 212 ? -10.263 -5.329 22.283 1.00 87.88 212 PRO A O 1
ATOM 1746 N N . LEU A 1 213 ? -11.771 -3.929 21.408 1.00 88.06 213 LEU A N 1
ATOM 1747 C CA . LEU A 1 213 ? -10.759 -3.050 20.810 1.00 88.06 213 LEU A CA 1
ATOM 1748 C C . LEU A 1 213 ? -9.893 -2.339 21.859 1.00 88.06 213 LEU A C 1
ATOM 1750 O O . LEU A 1 213 ? -8.684 -2.235 21.678 1.00 88.06 213 LEU A O 1
ATOM 1754 N N . ILE A 1 214 ? -10.494 -1.847 22.946 1.00 88.00 214 ILE A N 1
ATOM 1755 C CA . ILE A 1 214 ? -9.751 -1.221 24.048 1.00 88.00 214 ILE A CA 1
ATOM 1756 C C . ILE A 1 214 ? -8.830 -2.251 24.706 1.00 88.00 214 ILE A C 1
ATOM 1758 O O . ILE A 1 214 ? -7.645 -1.975 24.856 1.00 88.00 214 ILE A O 1
ATOM 1762 N N . GLU A 1 215 ? -9.350 -3.439 25.024 1.00 86.38 215 GLU A N 1
ATOM 1763 C CA . GLU A 1 215 ? -8.574 -4.524 25.640 1.00 86.38 215 GLU A CA 1
ATOM 1764 C C . GLU A 1 215 ? -7.373 -4.938 24.773 1.00 86.38 215 GLU A C 1
ATOM 1766 O O . GLU A 1 215 ? -6.284 -5.158 25.302 1.00 86.38 215 GLU A O 1
ATOM 1771 N N . ALA A 1 216 ? -7.540 -4.984 23.446 1.00 83.06 216 ALA A N 1
ATOM 1772 C CA . ALA A 1 216 ? -6.447 -5.261 22.517 1.00 83.06 216 ALA A CA 1
ATOM 1773 C C . ALA A 1 216 ? -5.409 -4.125 22.486 1.00 83.06 216 ALA A C 1
ATOM 1775 O O . ALA A 1 216 ? -4.213 -4.377 22.587 1.00 83.06 216 ALA A O 1
ATOM 1776 N N . ILE A 1 217 ? -5.843 -2.863 22.391 1.00 84.44 217 ILE A N 1
ATOM 1777 C CA . ILE A 1 217 ? -4.942 -1.700 22.290 1.00 84.44 217 ILE A CA 1
ATOM 1778 C C . ILE A 1 217 ? -4.163 -1.458 23.591 1.00 84.44 217 ILE A C 1
ATOM 1780 O O . ILE A 1 217 ? -3.003 -1.046 23.541 1.00 84.44 217 ILE A O 1
ATOM 1784 N N . GLU A 1 218 ? -4.769 -1.695 24.757 1.00 85.50 218 GLU A N 1
ATOM 1785 C CA . GLU A 1 218 ? -4.141 -1.478 26.070 1.00 85.50 218 GLU A CA 1
ATOM 1786 C C . GLU A 1 218 ? -2.838 -2.266 26.246 1.00 85.50 218 GLU A C 1
ATOM 1788 O O . GLU A 1 218 ? -1.902 -1.771 26.874 1.00 85.50 218 GLU A O 1
ATOM 1793 N N . GLN A 1 219 ? -2.729 -3.445 25.630 1.00 80.75 219 GLN A N 1
ATOM 1794 C CA . GLN A 1 219 ? -1.523 -4.277 25.686 1.00 80.75 219 GLN A CA 1
ATOM 1795 C C . GLN A 1 219 ? -0.314 -3.630 24.989 1.00 80.75 219 GLN A C 1
ATOM 1797 O O . GLN A 1 219 ? 0.828 -3.907 25.357 1.00 80.75 219 GLN A O 1
ATOM 1802 N N . TYR A 1 220 ? -0.569 -2.724 24.041 1.00 76.56 220 TYR A N 1
ATOM 1803 C CA . TYR A 1 220 ? 0.432 -2.049 23.211 1.00 76.56 220 TYR A CA 1
ATOM 1804 C C . TYR A 1 220 ? 0.664 -0.590 23.624 1.00 76.56 220 TYR A C 1
ATOM 1806 O O . TYR A 1 220 ? 1.418 0.134 22.968 1.00 76.56 220 TYR A O 1
ATOM 1814 N N . GLN A 1 221 ? 0.033 -0.126 24.708 1.00 70.81 221 GLN A N 1
ATOM 1815 C CA . GLN A 1 221 ? 0.309 1.205 25.236 1.00 70.81 221 GLN A CA 1
ATOM 1816 C C . GLN A 1 221 ? 1.731 1.269 25.815 1.00 70.81 221 GLN A C 1
ATOM 1818 O O . GLN A 1 221 ? 2.178 0.319 26.467 1.00 70.81 221 GLN A O 1
ATOM 1823 N N . PRO A 1 222 ? 2.453 2.393 25.636 1.00 66.81 222 PRO A N 1
ATOM 1824 C CA . PRO A 1 222 ? 3.721 2.602 26.317 1.00 66.81 222 PRO A CA 1
ATOM 1825 C C . PRO A 1 222 ? 3.500 2.451 27.822 1.00 66.81 222 PRO A C 1
ATOM 1827 O O . PRO A 1 222 ? 2.757 3.229 28.422 1.00 66.81 222 PRO A O 1
ATOM 1830 N N . ARG A 1 223 ? 4.130 1.452 28.448 1.00 63.47 223 ARG A N 1
ATOM 1831 C CA . ARG A 1 223 ? 4.126 1.354 29.909 1.00 63.47 223 ARG A CA 1
ATOM 1832 C C . ARG A 1 223 ? 4.847 2.590 30.427 1.00 63.47 223 ARG A C 1
ATOM 1834 O O . ARG A 1 223 ? 6.040 2.749 30.168 1.00 63.47 223 ARG A O 1
ATOM 1841 N N . HIS A 1 224 ? 4.124 3.478 31.106 1.00 49.72 224 HIS A N 1
ATOM 1842 C CA . HIS A 1 224 ? 4.754 4.584 31.811 1.00 49.72 224 HIS A CA 1
ATOM 1843 C C . HIS A 1 224 ? 5.847 3.995 32.714 1.00 49.72 224 HIS A C 1
ATOM 1845 O O . HIS A 1 224 ? 5.543 3.075 33.483 1.00 49.72 224 HIS A O 1
ATOM 1851 N N . PRO A 1 225 ? 7.113 4.443 32.607 1.00 53.78 225 PRO A N 1
ATOM 1852 C CA . PRO A 1 225 ? 8.085 4.091 33.625 1.00 53.78 225 PRO A CA 1
ATOM 1853 C C . PRO A 1 225 ? 7.512 4.559 34.971 1.00 53.78 225 PRO A C 1
ATOM 1855 O O . PRO A 1 225 ? 6.906 5.635 35.014 1.00 53.78 225 PRO A O 1
ATOM 1858 N N . PRO A 1 226 ? 7.615 3.749 36.039 1.00 51.25 226 PRO A N 1
ATOM 1859 C CA . PRO A 1 226 ? 7.117 4.152 37.346 1.00 51.25 226 PRO A CA 1
ATOM 1860 C C . PRO A 1 226 ? 7.718 5.515 37.711 1.00 51.25 226 PRO A C 1
ATOM 1862 O O . PRO A 1 226 ? 8.919 5.721 37.555 1.00 51.25 226 PRO A O 1
ATOM 1865 N N . GLU A 1 227 ? 6.882 6.449 38.172 1.00 55.00 227 GLU A N 1
ATOM 1866 C CA . GLU A 1 227 ? 7.272 7.822 38.549 1.00 55.00 227 GLU A CA 1
ATOM 1867 C C . GLU A 1 227 ? 8.178 7.894 39.800 1.00 55.00 227 GLU A C 1
ATOM 1869 O O . GLU A 1 227 ? 8.429 8.974 40.330 1.00 55.00 227 GLU A O 1
ATOM 1874 N N . ASP A 1 228 ? 8.729 6.769 40.251 1.00 52.59 228 ASP A N 1
ATOM 1875 C CA . ASP A 1 228 ? 9.555 6.666 41.449 1.00 52.59 228 ASP A CA 1
ATOM 1876 C C . ASP A 1 228 ? 11.032 6.503 41.071 1.00 52.59 228 ASP A C 1
ATOM 1878 O O . ASP A 1 228 ? 11.570 5.409 41.164 1.00 52.59 228 ASP A O 1
ATOM 1882 N N . ASP A 1 229 ? 11.680 7.581 40.612 1.00 48.72 229 ASP A N 1
ATOM 1883 C CA . ASP A 1 229 ? 13.152 7.736 40.703 1.00 48.72 229 ASP A CA 1
ATOM 1884 C C . ASP A 1 229 ? 13.648 9.189 40.498 1.00 48.72 229 ASP A C 1
ATOM 1886 O O . ASP A 1 229 ? 14.820 9.437 40.216 1.00 48.72 229 ASP A O 1
ATOM 1890 N N . PHE A 1 230 ? 12.787 10.195 40.704 1.00 48.66 230 PHE A N 1
ATOM 1891 C CA . PHE A 1 230 ? 13.210 11.601 40.811 1.00 48.66 230 PHE A CA 1
ATOM 1892 C C . PHE A 1 230 ? 12.967 12.151 42.220 1.00 48.66 230 PHE A C 1
ATOM 1894 O O . PHE A 1 230 ? 12.192 13.080 42.433 1.00 48.66 230 PHE A O 1
ATOM 1901 N N . ILE A 1 231 ? 13.688 11.590 43.193 1.00 51.69 231 ILE A N 1
ATOM 1902 C CA . ILE A 1 231 ? 14.084 12.323 44.399 1.00 51.69 231 ILE A CA 1
ATOM 1903 C C . ILE A 1 231 ? 15.604 12.198 44.538 1.00 51.69 231 ILE A C 1
ATOM 1905 O O . ILE A 1 231 ? 16.104 11.205 45.064 1.00 51.69 231 ILE A O 1
ATOM 1909 N N . GLN A 1 232 ? 16.324 13.228 44.089 1.00 41.75 232 GLN A N 1
ATOM 1910 C CA . GLN A 1 232 ? 17.602 13.654 44.670 1.00 41.75 232 GLN A CA 1
ATOM 1911 C C . GLN A 1 232 ? 17.628 15.177 44.759 1.00 41.75 232 GLN A C 1
ATOM 1913 O O . GLN A 1 232 ? 17.303 15.828 43.741 1.00 41.75 232 GLN A O 1
#

InterPro domains:
  IPR011989 Armadillo-like helical [G3DSA:1.25.10.10] (2-109)
  IPR013878 Mo25-like [PF08569] (7-104)
  IPR013878 Mo25-like [PTHR10182] (8-104)
  IPR016024 Armadillo-type fold [SSF48371] (6-104)

Solvent-accessible surface area (backbone atoms only — not comparable to full-atom values): 13442 Å² total; per-residue (Å²): 112,72,66,62,76,45,31,44,62,49,50,56,50,41,61,75,43,32,86,39,80,95,42,17,67,61,39,32,55,54,54,33,53,34,42,68,37,78,81,41,30,66,50,59,75,41,70,69,57,52,52,53,47,59,54,45,27,67,43,86,51,61,70,43,14,53,40,33,47,50,34,48,43,45,57,71,63,56,88,58,92,85,48,60,69,60,42,48,49,45,50,77,38,31,67,58,55,53,50,49,53,53,50,54,46,46,61,40,62,55,66,80,76,61,94,70,91,78,87,85,90,75,92,82,75,72,90,69,102,60,58,61,56,69,38,47,38,53,51,47,45,51,52,46,55,49,41,68,40,86,52,69,40,32,43,52,36,31,56,53,50,33,56,34,64,65,59,53,48,51,43,58,57,58,48,74,53,93,46,70,69,42,31,51,45,32,52,59,52,51,57,56,50,71,45,93,88,40,40,73,68,46,52,51,52,50,62,77,44,38,67,67,51,48,63,60,51,61,77,72,50,84,75,73,74,77,89,83,80,83,85,130

Sequence (232 aa):
MVVRDSGPSIIDKLLGQYENHDDAHFVGEYLRMYAQYPALLKCWCKMGRIQTLLRVILNFNFNIQSDAVETTIYLLMTERANDIDWANFIEENKVRFIETFSQLYDEITDDDAGDKDDGENKQNAHDDEGGNFFALKELMKLQYQMLTKQDKCFKSMQHYWSNNKQCLIQVMQLMEYEDDSLIYECILQLSLFLRPSCSPEIKKVLTQQSKPLIEAIEQYQPRHPPEDDFIQ